Protein AF-A0A525I8G6-F1 (afdb_monomer_lite)

Secondary structure (DSSP, 8-state):
----HHHHHHHHHHHHHHHHHHHHHHHHHHHHHHHHHHHHHHHHTTSTTHHHHHHHHHS--HHHHHHHHHHHHHHHHHHHH-TTHHHHH-HHHHHHHHHHHHHHHHHHHHHHHHHHHHHHHHHHSPPPPPPPPPPHHHHHHHHHTTTSEEEEEEEEEEEEGGGTEEEEEEEEEEEEETTTTEEEEEEEE---------SSSSSPPP--HHHHHHHHHHHHHHHHHHHHHHTT-TT--S--SSGGGTGGGPEEEEEEEEEE-S---HHHHHHHHHHHHHTT-EEEEE-SGGGT-S------

Sequence (300 aa):
MARSFSIKHWPSWLAACALLPSLWSGIKWLLDWAERLDFIASHISGIEGSGAVFGALTNPPPWAIFPTAIIGGALIWYDVKHPNWWRKVGATANKYRVTLIICIAAFCFLAGGVLAVTAYRQYRYPPPPPPPEESALLKRAQSDFRISGGIGQANESIDLQDIGVFPVSVRIWFYSDLISMGRFLVLYVPETMDMQASPEIHGFKPVRSTYETINKMSDRYPDIIKRIDASGSAGLGDLGAENWRYSTQAVFTGAIYVYYEGNLTEAEKVTLRQIYKDKGAMVFLRDRRYMVESTAPNNR

Foldseek 3Di:
DDDDPCVVCVVVVVVVVVCVVVVVVVVVVLVVVLVVLVVVLVVCVPPPQVNLLSCCVSPPDPVLVVVLVVLLVVLVVCCVVCVCVQVVVHPVCNVCVVVVSVVVSVVSSVVSSVVVSVVVCCVVCPPPDDDPPQDPLNVVLCVVQVQFAAKQKDWDWADPVVLPFHTWIKIKIWTAHLVQLEIEIEIEGEDGPQQDDPPDPDPRDRRRPQLVRLLVVLVCVVVVVVVCLVVLSQGPPPPPDPPSVSSNSRDHPLEYEYEYADDDDPVSVVVSQVSSVVVVHGYHYHYPVNVVPDDDPPPD

pLDDT: mean 74.58, std 14.88, range [35.69, 97.81]

Structure (mmCIF, N/CA/C/O backbone):
data_AF-A0A525I8G6-F1
#
_entry.id   AF-A0A525I8G6-F1
#
loop_
_atom_site.group_PDB
_atom_site.id
_atom_site.type_symbol
_atom_site.label_atom_id
_atom_site.label_alt_id
_atom_site.label_comp_id
_atom_site.label_asym_id
_atom_site.label_entity_id
_atom_site.label_seq_id
_atom_site.pdbx_PDB_ins_code
_atom_site.Cartn_x
_atom_site.Cartn_y
_atom_site.Cartn_z
_atom_site.occupancy
_atom_site.B_iso_or_equiv
_atom_site.auth_seq_id
_atom_site.auth_comp_id
_atom_site.auth_asym_id
_atom_site.auth_atom_id
_atom_site.pdbx_PDB_model_num
ATOM 1 N N . MET A 1 1 ? 57.194 12.266 -74.163 1.00 50.28 1 MET A N 1
ATOM 2 C CA . MET A 1 1 ? 55.759 12.632 -74.221 1.00 50.28 1 MET A CA 1
ATOM 3 C C . MET A 1 1 ? 55.009 11.888 -73.127 1.00 50.28 1 MET A C 1
ATOM 5 O O . MET A 1 1 ? 54.864 10.675 -73.224 1.00 50.28 1 MET A O 1
ATOM 9 N N . ALA A 1 2 ? 54.580 12.579 -72.070 1.00 57.81 2 ALA A N 1
ATOM 10 C CA . ALA A 1 2 ? 53.729 11.990 -71.039 1.00 57.81 2 ALA A CA 1
ATOM 11 C C . ALA A 1 2 ? 52.306 11.837 -71.598 1.00 57.81 2 ALA A C 1
ATOM 13 O O . ALA A 1 2 ? 51.661 12.834 -71.918 1.00 57.81 2 ALA A O 1
ATOM 14 N N . ARG A 1 3 ? 51.819 10.600 -71.764 1.00 55.16 3 ARG A N 1
ATOM 15 C CA . ARG A 1 3 ? 50.395 10.367 -72.049 1.00 55.16 3 ARG A CA 1
ATOM 16 C C . ARG A 1 3 ? 49.602 10.855 -70.837 1.00 55.16 3 ARG A C 1
ATOM 18 O O . ARG A 1 3 ? 49.890 10.430 -69.719 1.00 55.16 3 ARG A O 1
ATOM 25 N N . SER A 1 4 ? 48.661 11.772 -71.053 1.00 67.50 4 SER A N 1
ATOM 26 C CA . SER A 1 4 ? 47.876 12.379 -69.980 1.00 67.50 4 SER A CA 1
ATOM 27 C C . SER A 1 4 ? 47.151 11.302 -69.164 1.00 67.50 4 SER A C 1
ATOM 29 O O . SER A 1 4 ? 46.620 10.331 -69.709 1.00 67.50 4 SER A O 1
ATOM 31 N N . PHE A 1 5 ? 47.155 11.470 -67.840 1.00 72.69 5 PHE A N 1
ATOM 32 C CA . PHE A 1 5 ? 46.545 10.563 -66.860 1.00 72.69 5 PHE A CA 1
ATOM 33 C C . PHE A 1 5 ? 45.099 10.178 -67.232 1.00 72.69 5 PHE A C 1
ATOM 35 O O . PHE A 1 5 ? 44.691 9.027 -67.073 1.00 72.69 5 PHE A O 1
ATOM 42 N N . SER A 1 6 ? 44.366 11.111 -67.842 1.00 62.91 6 SER A N 1
ATOM 43 C CA . SER A 1 6 ? 42.988 10.940 -68.307 1.00 62.91 6 SER A CA 1
ATOM 44 C C . SER A 1 6 ? 42.817 9.835 -69.356 1.00 62.91 6 SER A C 1
ATOM 46 O O . SER A 1 6 ? 41.813 9.130 -69.334 1.00 62.91 6 SER A O 1
ATOM 48 N N . ILE A 1 7 ? 43.798 9.616 -70.237 1.00 75.62 7 ILE A N 1
ATOM 49 C CA . ILE A 1 7 ? 43.701 8.590 -71.291 1.00 75.62 7 ILE A CA 1
ATOM 50 C C . ILE A 1 7 ? 43.891 7.187 -70.703 1.00 75.62 7 ILE A C 1
ATOM 52 O O . ILE A 1 7 ? 43.261 6.231 -71.150 1.00 75.62 7 ILE A O 1
ATOM 56 N N . LYS A 1 8 ? 44.728 7.050 -69.668 1.00 79.62 8 LYS A N 1
ATOM 57 C CA . LYS A 1 8 ? 45.042 5.748 -69.059 1.00 79.62 8 LYS A CA 1
ATOM 58 C C . LYS A 1 8 ? 43.847 5.143 -68.316 1.00 79.62 8 LYS A C 1
ATOM 60 O O . LYS A 1 8 ? 43.704 3.926 -68.290 1.00 79.62 8 LYS A O 1
ATOM 65 N N . HIS A 1 9 ? 42.996 5.986 -67.737 1.00 80.12 9 HIS A N 1
ATOM 66 C CA . HIS A 1 9 ? 41.856 5.557 -66.923 1.00 80.12 9 HIS A CA 1
ATOM 67 C C . HIS A 1 9 ? 40.505 5.673 -67.639 1.00 80.12 9 HIS A C 1
ATOM 69 O O . HIS A 1 9 ? 39.479 5.311 -67.066 1.00 80.12 9 HIS A O 1
ATOM 75 N N . TRP A 1 10 ? 40.489 6.127 -68.894 1.00 75.88 10 TRP A N 1
ATOM 76 C CA . TRP A 1 10 ? 39.273 6.277 -69.695 1.00 75.88 10 TRP A CA 1
ATOM 77 C C . TRP A 1 10 ? 38.389 5.012 -69.758 1.00 75.88 10 TRP A C 1
ATOM 79 O O . TRP A 1 10 ? 37.178 5.139 -69.582 1.00 75.88 10 TRP A O 1
ATOM 89 N N . PRO A 1 11 ? 38.933 3.781 -69.888 1.00 85.12 11 PRO A N 1
ATOM 90 C CA . PRO A 1 11 ? 38.105 2.572 -69.864 1.00 85.12 11 PRO A CA 1
ATOM 91 C C . PRO A 1 11 ? 37.380 2.346 -68.528 1.00 85.12 11 PRO A C 1
ATOM 93 O O . PRO A 1 11 ? 36.258 1.851 -68.518 1.00 85.12 11 PRO A O 1
ATOM 96 N N . SER A 1 12 ? 37.985 2.736 -67.400 1.00 71.69 12 SER A N 1
ATOM 97 C CA . SER A 1 12 ? 37.363 2.629 -66.073 1.00 71.69 12 SER A CA 1
ATOM 98 C C . SER A 1 12 ? 36.233 3.642 -65.894 1.00 71.69 12 SER A C 1
ATOM 100 O O . SER A 1 12 ? 35.207 3.308 -65.308 1.00 71.69 12 SER A O 1
ATOM 102 N N . TRP A 1 13 ? 36.387 4.851 -66.445 1.00 70.00 13 TRP A N 1
ATOM 103 C CA . TRP A 1 13 ? 35.316 5.850 -66.482 1.00 70.00 13 TRP A CA 1
ATOM 104 C C . TRP A 1 13 ? 34.146 5.389 -67.348 1.00 70.00 13 TRP A C 1
ATOM 106 O O . TRP A 1 13 ? 33.004 5.464 -66.909 1.00 70.00 13 TRP A O 1
ATOM 116 N N . LEU A 1 14 ? 34.415 4.821 -68.527 1.00 74.38 14 LEU A N 1
ATOM 117 C CA . LEU A 1 14 ? 33.369 4.243 -69.375 1.00 74.38 14 LEU A CA 1
ATOM 118 C C . LEU A 1 14 ? 32.662 3.060 -68.703 1.00 74.38 14 LEU A C 1
ATOM 120 O O . LEU A 1 14 ? 31.441 2.961 -68.787 1.00 74.38 14 LEU A O 1
ATOM 124 N N . ALA A 1 15 ? 33.395 2.201 -67.991 1.00 68.81 15 ALA A N 1
ATOM 125 C CA . ALA A 1 15 ? 32.804 1.110 -67.219 1.00 68.81 15 ALA A CA 1
ATOM 126 C C . ALA A 1 15 ? 31.923 1.627 -66.066 1.00 68.81 15 ALA A C 1
ATOM 128 O O . ALA A 1 15 ? 30.831 1.107 -65.851 1.00 68.81 15 ALA A O 1
ATOM 129 N N . ALA A 1 16 ? 32.347 2.683 -65.364 1.00 67.50 16 ALA A N 1
ATOM 130 C CA . ALA A 1 16 ? 31.531 3.332 -64.338 1.00 67.50 16 ALA A CA 1
ATOM 131 C C . ALA A 1 16 ? 30.268 3.974 -64.939 1.00 67.50 16 ALA A C 1
ATOM 133 O O . ALA A 1 16 ? 29.173 3.814 -64.399 1.00 67.50 16 ALA A O 1
ATOM 134 N N . CYS A 1 17 ? 30.390 4.629 -66.097 1.00 71.56 17 CYS A N 1
ATOM 135 C CA . CYS A 1 17 ? 29.250 5.197 -66.811 1.00 71.56 17 CYS A CA 1
ATOM 136 C C . CYS A 1 17 ? 28.282 4.125 -67.330 1.00 71.56 17 CYS A C 1
ATOM 138 O O . CYS A 1 17 ? 27.075 4.343 -67.311 1.00 71.56 17 CYS A O 1
ATOM 140 N N . ALA A 1 18 ? 28.775 2.952 -67.733 1.00 71.75 18 ALA A N 1
ATOM 141 C CA . ALA A 1 18 ? 27.935 1.832 -68.157 1.00 71.75 18 ALA A CA 1
ATOM 142 C C . ALA A 1 18 ? 27.129 1.213 -66.999 1.00 71.75 18 ALA A C 1
ATOM 144 O O . ALA A 1 18 ? 26.086 0.606 -67.234 1.00 71.75 18 ALA A O 1
ATOM 145 N N . LEU A 1 19 ? 27.579 1.386 -65.752 1.00 67.94 19 LEU A N 1
ATOM 146 C CA . LEU A 1 19 ? 26.869 0.919 -64.558 1.00 67.94 19 LEU A CA 1
ATOM 147 C C . LEU A 1 19 ? 25.815 1.915 -64.055 1.00 67.94 19 LEU A C 1
ATOM 149 O O . LEU A 1 19 ? 24.905 1.500 -63.338 1.00 67.94 19 LEU A O 1
ATOM 153 N N . LEU A 1 20 ? 25.887 3.196 -64.445 1.00 66.25 20 LEU A N 1
ATOM 154 C CA . LEU A 1 20 ? 24.939 4.237 -64.016 1.00 66.25 20 LEU A CA 1
ATOM 155 C C . LEU A 1 20 ? 23.463 3.879 -64.273 1.00 66.25 20 LEU A C 1
ATOM 157 O O . LEU A 1 20 ? 22.667 4.079 -63.358 1.00 66.25 20 LEU A O 1
ATOM 161 N N . PRO A 1 21 ? 23.056 3.321 -65.433 1.00 74.31 21 PRO A N 1
ATOM 162 C CA . PRO A 1 21 ? 21.658 2.954 -65.669 1.00 74.31 21 PRO A CA 1
ATOM 163 C C . PRO A 1 21 ? 21.155 1.860 -64.722 1.00 74.31 21 PRO A C 1
ATOM 165 O O . PRO A 1 21 ? 20.026 1.933 -64.237 1.00 74.31 21 PRO A O 1
ATOM 168 N N . SER A 1 22 ? 21.996 0.870 -64.415 1.00 65.12 22 SER A N 1
ATOM 169 C CA . SER A 1 22 ? 21.667 -0.210 -63.477 1.00 65.12 22 SER A CA 1
ATOM 170 C C . SER A 1 22 ? 21.596 0.305 -62.044 1.00 65.12 22 SER A C 1
ATOM 172 O O . SER A 1 22 ? 20.686 -0.053 -61.302 1.00 65.12 22 SER A O 1
ATOM 174 N N . LEU A 1 23 ? 22.518 1.195 -61.672 1.00 60.53 23 LEU A N 1
ATOM 175 C CA . LEU A 1 23 ? 22.558 1.832 -60.357 1.00 60.53 23 LEU A CA 1
ATOM 176 C C . LEU A 1 23 ? 21.335 2.738 -60.156 1.00 60.53 23 LEU A C 1
ATOM 178 O O . LEU A 1 23 ? 20.683 2.681 -59.119 1.00 60.53 23 LEU A O 1
ATOM 182 N N . TRP A 1 24 ? 20.950 3.487 -61.189 1.00 68.06 24 TRP A N 1
ATOM 183 C CA . TRP A 1 24 ? 19.740 4.305 -61.207 1.00 68.06 24 TRP A CA 1
ATOM 184 C C . TRP A 1 24 ? 18.457 3.472 -61.169 1.00 68.06 24 TRP A C 1
ATOM 186 O O . TRP A 1 24 ? 17.520 3.818 -60.455 1.00 68.06 24 TRP A O 1
ATOM 196 N N . SER A 1 25 ? 18.417 2.350 -61.889 1.00 66.81 25 SER A N 1
ATOM 197 C CA . SER A 1 25 ? 17.289 1.412 -61.841 1.00 66.81 25 SER A CA 1
ATOM 198 C C . SER A 1 25 ? 17.162 0.764 -60.461 1.00 66.81 25 SER A C 1
ATOM 200 O O . SER A 1 25 ? 16.051 0.612 -59.968 1.00 66.81 25 SER A O 1
ATOM 202 N N . GLY A 1 26 ? 18.286 0.460 -59.803 1.00 69.31 26 GLY A N 1
ATOM 203 C CA . GLY A 1 26 ? 18.318 -0.010 -58.418 1.00 69.31 26 GLY A CA 1
ATOM 204 C C . GLY A 1 26 ? 17.828 1.042 -57.420 1.00 69.31 26 GLY A C 1
ATOM 205 O O . GLY A 1 26 ? 17.045 0.714 -56.536 1.00 69.31 26 GLY A O 1
ATOM 206 N N . ILE A 1 27 ? 18.218 2.311 -57.593 1.00 61.72 27 ILE A N 1
ATOM 207 C CA . ILE A 1 27 ? 17.722 3.433 -56.777 1.00 61.72 27 ILE A CA 1
ATOM 208 C C . ILE A 1 27 ? 16.217 3.627 -56.981 1.00 61.72 27 ILE A C 1
ATOM 210 O O . ILE A 1 27 ? 15.482 3.726 -56.005 1.00 61.72 27 ILE A O 1
ATOM 214 N N . LYS A 1 28 ? 15.736 3.636 -58.230 1.00 65.00 28 LYS A N 1
ATOM 215 C CA . LYS A 1 28 ? 14.300 3.714 -58.533 1.00 65.00 28 LYS A CA 1
ATOM 216 C C . LYS A 1 28 ? 13.529 2.548 -57.935 1.00 65.00 28 LYS A C 1
ATOM 218 O O . LYS A 1 28 ? 12.474 2.766 -57.363 1.00 65.00 28 LYS A O 1
ATOM 223 N N . TRP A 1 29 ? 14.063 1.335 -58.041 1.00 78.38 29 TRP A N 1
ATOM 224 C CA . TRP A 1 29 ? 13.463 0.155 -57.431 1.00 78.38 29 TRP A CA 1
ATOM 225 C C . TRP A 1 29 ? 13.402 0.278 -55.906 1.00 78.38 29 TRP A C 1
ATOM 227 O O . TRP A 1 29 ? 12.370 -0.043 -55.338 1.00 78.38 29 TRP A O 1
ATOM 237 N N . LEU A 1 30 ? 14.453 0.796 -55.257 1.00 63.16 30 LEU A N 1
ATOM 238 C CA . LEU A 1 30 ? 14.482 1.075 -53.814 1.00 63.16 30 LEU A CA 1
ATOM 239 C C . LEU A 1 30 ? 13.443 2.124 -53.395 1.00 63.16 30 LEU A C 1
ATOM 241 O O . LEU A 1 30 ? 12.788 1.947 -52.372 1.00 63.16 30 LEU A O 1
ATOM 245 N N . LEU A 1 31 ? 13.282 3.192 -54.181 1.00 62.41 31 LEU A N 1
ATOM 246 C CA . LEU A 1 31 ? 12.280 4.234 -53.937 1.00 62.41 31 LEU A CA 1
ATOM 247 C C . LEU A 1 31 ? 10.848 3.711 -54.154 1.00 62.41 31 LEU A C 1
ATOM 249 O O . LEU A 1 31 ? 9.995 3.933 -53.303 1.00 62.41 31 LEU A O 1
ATOM 253 N N . ASP A 1 32 ? 10.601 2.938 -55.218 1.00 72.06 32 ASP A N 1
ATOM 254 C CA . ASP A 1 32 ? 9.306 2.278 -55.474 1.00 72.06 32 ASP A CA 1
ATOM 255 C C . ASP A 1 32 ? 8.985 1.240 -54.381 1.00 72.06 32 ASP A C 1
ATOM 257 O O . ASP A 1 32 ? 7.835 1.053 -53.984 1.00 72.06 32 ASP A O 1
ATOM 261 N N . TRP A 1 33 ? 10.014 0.580 -53.837 1.00 71.56 33 TRP A N 1
ATOM 262 C CA . TRP A 1 33 ? 9.878 -0.287 -52.669 1.00 71.56 33 TRP A CA 1
ATOM 263 C C . TRP A 1 33 ? 9.513 0.496 -51.408 1.00 71.56 33 TRP A C 1
ATOM 265 O O . TRP A 1 33 ? 8.669 0.030 -50.649 1.00 71.56 33 TRP A O 1
ATOM 275 N N . ALA A 1 34 ? 10.101 1.674 -51.186 1.00 65.56 34 ALA A N 1
ATOM 276 C CA . ALA A 1 34 ? 9.770 2.528 -50.047 1.00 65.56 34 ALA A CA 1
ATOM 277 C C . ALA A 1 34 ? 8.297 2.979 -50.080 1.00 65.56 34 ALA A C 1
ATOM 279 O O . ALA A 1 34 ? 7.611 2.875 -49.067 1.00 65.56 34 ALA A O 1
ATOM 280 N N . GLU A 1 35 ? 7.769 3.356 -51.248 1.00 65.00 35 GLU A N 1
ATOM 281 C CA . GLU A 1 35 ? 6.348 3.712 -51.411 1.00 65.00 35 GLU A CA 1
ATOM 282 C C . GLU A 1 35 ? 5.410 2.519 -51.146 1.00 65.00 35 GLU A C 1
ATOM 284 O O . GLU A 1 35 ? 4.379 2.649 -50.479 1.00 65.00 35 GLU A O 1
ATOM 289 N N . ARG A 1 36 ? 5.781 1.315 -51.603 1.00 68.88 36 ARG A N 1
ATOM 290 C CA . ARG A 1 36 ? 5.029 0.079 -51.312 1.00 68.88 36 ARG A CA 1
ATOM 291 C C . ARG A 1 36 ? 5.083 -0.297 -49.833 1.00 68.88 36 ARG A C 1
ATOM 293 O O . ARG A 1 36 ? 4.117 -0.842 -49.301 1.00 68.88 36 ARG A O 1
ATOM 300 N N . LEU A 1 37 ? 6.199 -0.020 -49.170 1.00 59.44 37 LEU A N 1
ATOM 301 C CA . LEU A 1 37 ? 6.377 -0.252 -47.744 1.00 59.44 37 LEU A CA 1
ATOM 302 C C . LEU A 1 37 ? 5.549 0.715 -46.896 1.00 59.44 37 LEU A C 1
ATOM 304 O O . LEU A 1 37 ? 4.953 0.266 -45.920 1.00 59.44 37 LEU A O 1
ATOM 308 N N . ASP A 1 38 ? 5.438 1.983 -47.291 1.00 61.09 38 ASP A N 1
ATOM 309 C CA . ASP A 1 38 ? 4.533 2.947 -46.653 1.00 61.09 38 ASP A CA 1
ATOM 310 C C . ASP A 1 38 ? 3.065 2.525 -46.809 1.00 61.09 38 ASP A C 1
ATOM 312 O O . ASP A 1 38 ? 2.287 2.566 -45.849 1.00 61.09 38 ASP A O 1
ATOM 316 N N . PHE A 1 39 ? 2.691 2.004 -47.981 1.00 62.41 39 PHE A N 1
ATOM 317 C CA . PHE A 1 39 ? 1.363 1.433 -48.204 1.00 62.41 39 PHE A CA 1
ATOM 318 C C . PHE A 1 39 ? 1.086 0.229 -47.282 1.00 62.41 39 PHE A C 1
ATOM 320 O O . PHE A 1 39 ? 0.038 0.171 -46.635 1.00 62.41 39 PHE A O 1
ATOM 327 N N . ILE A 1 40 ? 2.039 -0.698 -47.141 1.00 57.78 40 ILE A N 1
ATOM 328 C CA . ILE A 1 40 ? 1.925 -1.863 -46.247 1.00 57.78 40 ILE A CA 1
ATOM 329 C C . ILE A 1 40 ? 1.898 -1.439 -44.769 1.00 57.78 40 ILE A C 1
ATOM 331 O O . ILE A 1 40 ? 1.087 -1.953 -43.997 1.00 57.78 40 ILE A O 1
ATOM 335 N N . ALA A 1 41 ? 2.728 -0.476 -44.366 1.00 53.00 41 ALA A N 1
ATOM 336 C CA . ALA A 1 41 ? 2.761 0.053 -43.005 1.00 53.00 41 ALA A CA 1
ATOM 337 C C . ALA A 1 41 ? 1.427 0.712 -42.615 1.00 53.00 41 ALA A C 1
ATOM 339 O O . ALA A 1 41 ? 0.955 0.517 -41.493 1.00 53.00 41 ALA A O 1
ATOM 340 N N . SER A 1 42 ? 0.775 1.410 -43.554 1.00 62.22 42 SER A N 1
ATOM 341 C CA . SER A 1 42 ? -0.552 1.999 -43.333 1.00 62.22 42 SER A CA 1
ATOM 342 C C . SER A 1 42 ? -1.645 0.941 -43.101 1.00 62.22 42 SER A C 1
ATOM 344 O O . SER A 1 42 ? -2.509 1.134 -42.246 1.00 62.22 42 SER A O 1
ATOM 346 N N . HIS A 1 43 ? -1.561 -0.216 -43.774 1.00 58.53 43 HIS A N 1
ATOM 347 C CA . HIS A 1 43 ? -2.535 -1.313 -43.667 1.00 58.53 43 HIS A CA 1
ATOM 348 C C . HIS A 1 43 ? -2.289 -2.273 -42.488 1.00 58.53 43 HIS A C 1
ATOM 350 O O . HIS A 1 43 ? -3.221 -2.925 -42.025 1.00 58.53 43 HIS A O 1
ATOM 356 N N . ILE A 1 44 ? -1.055 -2.375 -41.980 1.00 52.94 44 ILE A N 1
ATOM 357 C CA . ILE A 1 44 ? -0.680 -3.307 -40.895 1.00 52.94 44 ILE A CA 1
ATOM 358 C C . ILE A 1 44 ? -0.828 -2.686 -39.491 1.00 52.94 44 ILE A C 1
ATOM 360 O O . ILE A 1 44 ? -0.749 -3.392 -38.485 1.00 52.94 44 ILE A O 1
ATOM 364 N N . SER A 1 45 ? -1.135 -1.389 -39.397 1.00 49.03 45 SER A N 1
ATOM 365 C CA . SER A 1 45 ? -1.325 -0.656 -38.133 1.00 49.03 45 SER A CA 1
ATOM 366 C C . SER A 1 45 ? -2.412 -1.222 -37.193 1.00 49.03 45 SER A C 1
ATOM 368 O O . SER A 1 45 ? -2.433 -0.861 -36.019 1.00 49.03 45 SER A O 1
ATOM 370 N N . GLY A 1 46 ? -3.259 -2.150 -37.659 1.00 50.38 46 GLY A N 1
ATOM 371 C CA . GLY A 1 46 ? -4.254 -2.865 -36.846 1.00 50.38 46 GLY A CA 1
ATOM 372 C C . GLY A 1 46 ? -3.756 -4.115 -36.100 1.00 50.38 46 GLY A C 1
ATOM 373 O O . GLY A 1 46 ? -4.507 -4.671 -35.304 1.00 50.38 46 GLY A O 1
ATOM 374 N N . ILE A 1 47 ? -2.523 -4.585 -36.330 1.00 56.81 47 ILE A N 1
ATOM 375 C CA . ILE A 1 47 ? -1.960 -5.759 -35.640 1.00 56.81 47 ILE A CA 1
ATOM 376 C C . ILE A 1 47 ? -0.890 -5.275 -34.655 1.00 56.81 47 ILE A C 1
ATOM 378 O O . ILE A 1 47 ? 0.248 -4.982 -35.034 1.00 56.81 47 ILE A O 1
ATOM 382 N N . GLU A 1 48 ? -1.264 -5.175 -33.376 1.00 48.62 48 GLU A N 1
ATOM 383 C CA . GLU A 1 48 ? -0.401 -4.735 -32.273 1.00 48.62 48 GLU A CA 1
ATOM 384 C C . GLU A 1 48 ? 0.824 -5.657 -32.116 1.00 48.62 48 GLU A C 1
ATOM 386 O O . GLU A 1 48 ? 0.815 -6.659 -31.407 1.00 48.62 48 GLU A O 1
ATOM 391 N N . GLY A 1 49 ? 1.909 -5.339 -32.822 1.00 52.75 49 GLY A N 1
ATOM 392 C CA . GLY A 1 49 ? 3.201 -6.013 -32.683 1.00 52.75 49 GLY A CA 1
ATOM 393 C C . GLY A 1 49 ? 3.989 -6.164 -33.980 1.00 52.75 49 GLY A C 1
ATOM 394 O O . GLY A 1 49 ? 5.217 -6.089 -33.940 1.00 52.75 49 GLY A O 1
ATOM 395 N N . SER A 1 50 ? 3.324 -6.313 -35.128 1.00 50.91 50 SER A N 1
ATOM 396 C CA . SER A 1 50 ? 3.995 -6.452 -36.432 1.00 50.91 50 SER A CA 1
ATOM 397 C C . SER A 1 50 ? 4.439 -5.102 -37.001 1.00 50.91 50 SER A C 1
ATOM 399 O O . SER A 1 50 ? 5.509 -5.023 -37.605 1.00 50.91 50 SER A O 1
ATOM 401 N N . GLY A 1 51 ? 3.700 -4.021 -36.724 1.00 55.28 51 GLY A N 1
ATOM 402 C CA . GLY A 1 51 ? 4.049 -2.665 -37.168 1.00 55.28 51 GLY A CA 1
ATOM 403 C C . GLY A 1 51 ? 5.427 -2.181 -36.695 1.00 55.28 51 GLY A C 1
ATOM 404 O O . GLY A 1 51 ? 6.105 -1.464 -37.422 1.00 55.28 51 GLY A O 1
ATOM 405 N N . ALA A 1 52 ? 5.897 -2.630 -35.525 1.00 55.97 52 ALA A N 1
ATOM 406 C CA . ALA A 1 52 ? 7.228 -2.281 -35.018 1.00 55.97 52 ALA A CA 1
ATOM 407 C C . ALA A 1 52 ? 8.362 -3.006 -35.765 1.00 55.97 52 ALA A C 1
ATOM 409 O O . ALA A 1 52 ? 9.419 -2.425 -35.997 1.00 55.97 52 ALA A O 1
ATOM 410 N N . VAL A 1 53 ? 8.143 -4.264 -36.163 1.00 54.66 53 VAL A N 1
ATOM 411 C CA . VAL A 1 53 ? 9.128 -5.052 -36.924 1.00 54.66 53 VAL A CA 1
ATOM 412 C C . VAL A 1 53 ? 9.223 -4.531 -38.354 1.00 54.66 53 VAL A C 1
ATOM 414 O O . VAL A 1 53 ? 10.324 -4.323 -38.858 1.00 54.66 53 VAL A O 1
ATOM 417 N N . PHE A 1 54 ? 8.077 -4.258 -38.986 1.00 57.06 54 PHE A N 1
ATOM 418 C CA . PHE A 1 54 ? 8.052 -3.646 -40.310 1.00 57.06 54 PHE A CA 1
ATOM 419 C C . PHE A 1 54 ? 8.631 -2.231 -40.269 1.00 57.06 54 PHE A C 1
ATOM 421 O O . PHE A 1 54 ? 9.543 -1.966 -41.034 1.00 57.06 54 PHE A O 1
ATOM 428 N N . GLY A 1 55 ? 8.249 -1.377 -39.315 1.00 58.41 55 GLY A N 1
ATOM 429 C CA . GLY A 1 55 ? 8.834 -0.037 -39.174 1.00 58.41 55 GLY A CA 1
ATOM 430 C C . GLY A 1 55 ? 10.360 -0.041 -39.006 1.00 58.41 55 GLY A C 1
ATOM 431 O O . GLY A 1 55 ? 11.042 0.796 -39.588 1.00 58.41 55 GLY A O 1
ATOM 432 N N . ALA A 1 56 ? 10.917 -1.016 -38.279 1.00 57.19 56 ALA A N 1
ATOM 433 C CA . ALA A 1 56 ? 12.367 -1.172 -38.145 1.00 57.19 56 ALA A CA 1
ATOM 434 C C . ALA A 1 56 ? 13.055 -1.689 -39.425 1.00 57.19 56 ALA A C 1
ATOM 436 O O . ALA A 1 56 ? 14.222 -1.382 -39.653 1.00 57.19 56 ALA A O 1
ATOM 437 N N . LEU A 1 57 ? 12.360 -2.473 -40.257 1.00 54.19 57 LEU A N 1
ATOM 438 C CA . LEU A 1 57 ? 12.873 -2.960 -41.544 1.00 54.19 57 LEU A CA 1
ATOM 439 C C . LEU A 1 57 ? 12.771 -1.902 -42.651 1.00 54.19 57 LEU A C 1
ATOM 441 O O . LEU A 1 57 ? 13.645 -1.843 -43.512 1.00 54.19 57 LEU A O 1
ATOM 445 N N . THR A 1 58 ? 11.715 -1.086 -42.638 1.00 60.88 58 THR A N 1
ATOM 446 C CA . THR A 1 58 ? 11.437 -0.069 -43.661 1.00 60.88 58 THR A CA 1
ATOM 447 C C . THR A 1 58 ? 12.129 1.260 -43.372 1.00 60.88 58 THR A C 1
ATOM 449 O O . THR A 1 58 ? 12.504 1.968 -44.301 1.00 60.88 58 THR A O 1
ATOM 452 N N . ASN A 1 59 ? 12.358 1.576 -42.096 1.00 58.25 59 ASN A N 1
ATOM 453 C CA . ASN A 1 59 ? 13.087 2.755 -41.648 1.00 58.25 59 ASN A CA 1
ATOM 454 C C . ASN A 1 59 ? 14.078 2.358 -40.539 1.00 58.25 59 ASN A C 1
ATOM 456 O O . ASN A 1 59 ? 13.836 2.627 -39.355 1.00 58.25 59 ASN A O 1
ATOM 460 N N . PRO A 1 60 ? 15.172 1.650 -40.887 1.00 61.16 60 PRO A N 1
ATOM 461 C CA . PRO A 1 60 ? 16.137 1.225 -39.891 1.00 61.16 60 PRO A CA 1
ATOM 462 C C . PRO A 1 60 ? 16.732 2.449 -39.185 1.00 61.16 60 PRO A C 1
ATOM 464 O O . PRO A 1 60 ? 16.991 3.470 -39.829 1.00 61.16 60 PRO A O 1
ATOM 467 N N . PRO A 1 61 ? 17.003 2.360 -37.870 1.00 61.84 61 PRO A N 1
ATOM 468 C CA . PRO A 1 61 ? 17.656 3.441 -37.154 1.00 61.84 61 PRO A CA 1
ATOM 469 C C . PRO A 1 61 ? 18.958 3.842 -37.868 1.00 61.84 61 PRO A C 1
ATOM 471 O O . PRO A 1 61 ? 19.708 2.951 -38.277 1.00 61.84 61 PRO A O 1
ATOM 474 N N . PRO A 1 62 ? 19.297 5.141 -37.974 1.00 63.56 62 PRO A N 1
ATOM 475 C CA . PRO A 1 62 ? 20.498 5.586 -38.688 1.00 63.56 62 PRO A CA 1
ATOM 476 C C . PRO A 1 62 ? 21.786 4.906 -38.204 1.00 63.56 62 PRO A C 1
ATOM 478 O O . PRO A 1 62 ? 22.707 4.676 -38.983 1.00 63.56 62 PRO A O 1
ATOM 481 N N . TRP A 1 63 ? 21.837 4.525 -36.922 1.00 65.25 63 TRP A N 1
ATOM 482 C CA . TRP A 1 63 ? 22.961 3.811 -36.320 1.00 65.25 63 TRP A CA 1
ATOM 483 C C . TRP A 1 63 ? 23.056 2.337 -36.734 1.00 65.25 63 TRP A C 1
ATOM 485 O O . TRP A 1 63 ? 24.148 1.785 -36.679 1.00 65.25 63 TRP A O 1
ATOM 495 N N . ALA A 1 64 ? 21.966 1.694 -37.166 1.00 63.81 64 ALA A N 1
ATOM 496 C CA . ALA A 1 64 ? 21.959 0.287 -37.572 1.00 63.81 64 ALA A CA 1
ATOM 497 C C . ALA A 1 64 ? 22.658 0.070 -38.922 1.00 63.81 64 ALA A C 1
ATOM 499 O O . ALA A 1 64 ? 23.251 -0.981 -39.144 1.00 63.81 64 ALA A O 1
ATOM 500 N N . ILE A 1 65 ? 22.658 1.085 -39.794 1.00 65.94 65 ILE A N 1
ATOM 501 C CA . ILE A 1 65 ? 23.308 1.039 -41.111 1.00 65.94 65 ILE A CA 1
ATOM 502 C C . ILE A 1 65 ? 24.833 0.921 -40.962 1.00 65.94 65 ILE A C 1
ATOM 504 O O . ILE A 1 65 ? 25.467 0.166 -41.704 1.00 65.94 65 ILE A O 1
ATOM 508 N N . PHE A 1 66 ? 25.420 1.610 -39.977 1.00 67.31 66 PHE A N 1
ATOM 509 C CA . PHE A 1 66 ? 26.873 1.697 -39.799 1.00 67.31 66 PHE A CA 1
ATOM 510 C C . PHE A 1 66 ? 27.549 0.339 -39.519 1.00 67.31 66 PHE A C 1
ATOM 512 O O . PHE A 1 66 ? 28.469 -0.006 -40.263 1.00 67.31 66 PHE A O 1
ATOM 519 N N . PRO A 1 67 ? 27.118 -0.481 -38.537 1.00 68.50 67 PRO A N 1
ATOM 520 C CA . PRO A 1 67 ? 27.708 -1.797 -38.296 1.00 68.50 67 PRO A CA 1
ATOM 521 C C . PRO A 1 67 ? 27.609 -2.725 -39.506 1.00 68.50 67 PRO A C 1
ATOM 523 O O . PRO A 1 67 ? 28.593 -3.369 -39.864 1.00 68.50 67 PRO A O 1
ATOM 526 N N . THR A 1 68 ? 26.459 -2.765 -40.186 1.00 68.81 68 THR A N 1
ATOM 527 C CA . THR A 1 68 ? 26.287 -3.593 -41.391 1.00 68.81 68 THR A CA 1
ATOM 528 C C . THR A 1 68 ? 27.167 -3.136 -42.546 1.00 68.81 68 THR A C 1
ATOM 530 O O . THR A 1 68 ? 27.747 -3.981 -43.224 1.00 68.81 68 THR A O 1
ATOM 533 N N . ALA A 1 69 ? 27.324 -1.826 -42.753 1.00 70.38 69 ALA A N 1
ATOM 534 C CA . ALA A 1 69 ? 28.214 -1.294 -43.781 1.00 70.38 69 ALA A CA 1
ATOM 535 C C . ALA A 1 69 ? 29.687 -1.617 -43.478 1.00 70.38 69 ALA A C 1
ATOM 537 O O . ALA A 1 69 ? 30.427 -1.998 -44.385 1.00 70.38 69 ALA A O 1
ATOM 538 N N . ILE A 1 70 ? 30.101 -1.540 -42.208 1.00 75.38 70 ILE A N 1
ATOM 539 C CA . ILE A 1 70 ? 31.459 -1.894 -41.771 1.00 75.38 70 ILE A CA 1
ATOM 540 C C . ILE A 1 70 ? 31.711 -3.395 -41.950 1.00 75.38 70 ILE A C 1
ATOM 542 O O . ILE A 1 70 ? 32.728 -3.772 -42.528 1.00 75.38 70 ILE A O 1
ATOM 546 N N . ILE A 1 71 ? 30.789 -4.257 -41.510 1.00 75.69 71 ILE A N 1
ATOM 547 C CA . ILE A 1 71 ? 30.921 -5.718 -41.630 1.00 75.69 71 ILE A CA 1
ATOM 548 C C . ILE A 1 71 ? 30.905 -6.140 -43.103 1.00 75.69 71 ILE A C 1
ATOM 550 O O . ILE A 1 71 ? 31.770 -6.901 -43.534 1.00 75.69 71 ILE A O 1
ATOM 554 N N . GLY A 1 72 ? 29.971 -5.615 -43.899 1.00 73.25 72 GLY A N 1
ATOM 555 C CA . GLY A 1 72 ? 29.893 -5.885 -45.334 1.00 73.25 72 GLY A CA 1
ATOM 556 C C . GLY A 1 72 ? 31.145 -5.413 -46.075 1.00 73.25 72 GLY A C 1
ATOM 557 O O . GLY A 1 72 ? 31.726 -6.169 -46.852 1.00 73.25 72 GLY A O 1
ATOM 558 N N . GLY A 1 73 ? 31.619 -4.202 -45.775 1.00 78.06 73 GLY A N 1
ATOM 559 C CA . GLY A 1 73 ? 32.862 -3.662 -46.322 1.00 78.06 73 GLY A CA 1
ATOM 560 C C . GLY A 1 73 ? 34.086 -4.493 -45.934 1.00 78.06 73 GLY A C 1
ATOM 561 O O . GLY A 1 73 ? 34.919 -4.781 -46.790 1.00 78.06 73 GLY A O 1
ATOM 562 N N . ALA A 1 74 ? 34.171 -4.943 -44.680 1.00 78.69 74 ALA A N 1
ATOM 563 C CA . ALA A 1 74 ? 35.249 -5.805 -44.202 1.00 78.69 74 ALA A CA 1
ATOM 564 C C . ALA A 1 74 ? 35.241 -7.178 -44.892 1.00 78.69 74 ALA A C 1
ATOM 566 O O . ALA A 1 74 ? 36.303 -7.665 -45.274 1.00 78.69 74 ALA A O 1
ATOM 567 N N . LEU A 1 75 ? 34.065 -7.777 -45.109 1.00 76.69 75 LEU A N 1
ATOM 568 C CA . LEU A 1 75 ? 33.922 -9.050 -45.825 1.00 76.69 75 LEU A CA 1
ATOM 569 C C . LEU A 1 75 ? 34.325 -8.925 -47.299 1.00 76.69 75 LEU A C 1
ATOM 571 O O . LEU A 1 75 ? 35.068 -9.768 -47.800 1.00 76.69 75 LEU A O 1
ATOM 575 N N . ILE A 1 76 ? 33.896 -7.856 -47.977 1.00 78.62 76 ILE A N 1
ATOM 576 C CA . ILE A 1 76 ? 34.288 -7.577 -49.368 1.00 78.62 76 ILE A CA 1
ATOM 577 C C . ILE A 1 76 ? 35.795 -7.321 -49.453 1.00 78.62 76 ILE A C 1
ATOM 579 O O . ILE A 1 76 ? 36.479 -7.889 -50.301 1.00 78.62 76 ILE A O 1
ATOM 583 N N . TRP A 1 77 ? 36.338 -6.498 -48.556 1.00 87.06 77 TRP A N 1
ATOM 584 C CA . TRP A 1 77 ? 37.770 -6.214 -48.502 1.00 87.06 77 TRP A CA 1
ATOM 585 C C . TRP A 1 77 ? 38.596 -7.482 -48.257 1.00 87.06 77 TRP A C 1
ATOM 587 O O . TRP A 1 77 ? 39.618 -7.692 -48.914 1.00 87.06 77 TRP A O 1
ATOM 597 N N . TYR A 1 78 ? 38.139 -8.349 -47.352 1.00 82.56 78 TYR A N 1
ATOM 598 C CA . TYR A 1 78 ? 38.785 -9.623 -47.059 1.00 82.56 78 TYR A CA 1
ATOM 599 C C . TYR A 1 78 ? 38.774 -10.562 -48.274 1.00 82.56 78 TYR A C 1
ATOM 601 O O . TYR A 1 78 ? 39.812 -11.143 -48.597 1.00 82.56 78 TYR A O 1
ATOM 609 N N . ASP A 1 79 ? 37.649 -10.652 -48.992 1.00 79.62 79 ASP A N 1
ATOM 610 C CA . ASP A 1 79 ? 37.532 -11.442 -50.226 1.00 79.62 79 ASP A CA 1
ATOM 611 C C . ASP A 1 79 ? 38.498 -10.947 -51.316 1.00 79.62 79 ASP A C 1
ATOM 613 O O . ASP A 1 79 ? 39.219 -11.741 -51.927 1.00 79.62 79 ASP A O 1
ATOM 617 N N . VAL A 1 80 ? 38.588 -9.625 -51.502 1.00 83.62 80 VAL A N 1
ATOM 618 C CA . VAL A 1 80 ? 39.498 -9.001 -52.477 1.00 83.62 80 VAL A CA 1
ATOM 619 C C . VAL A 1 80 ? 40.967 -9.233 -52.111 1.00 83.62 80 VAL A C 1
ATOM 621 O O . VAL A 1 80 ? 41.786 -9.497 -52.992 1.00 83.62 80 VAL A O 1
ATOM 624 N N . LYS A 1 81 ? 41.324 -9.150 -50.824 1.00 88.75 81 LYS A N 1
ATOM 625 C CA . LYS A 1 81 ? 42.715 -9.279 -50.360 1.00 88.75 81 LYS A CA 1
ATOM 626 C C . LYS A 1 81 ? 43.204 -10.728 -50.320 1.00 88.75 81 LYS A C 1
ATOM 628 O O . LYS A 1 81 ? 44.398 -10.976 -50.499 1.00 88.75 81 LYS A O 1
ATOM 633 N N . HIS A 1 82 ? 42.308 -11.689 -50.106 1.00 85.06 82 HIS A N 1
ATOM 634 C CA . HIS A 1 82 ? 42.654 -13.101 -49.940 1.00 85.06 82 HIS A CA 1
ATOM 635 C C . HIS A 1 82 ? 41.907 -14.028 -50.919 1.00 85.06 82 HIS A C 1
ATOM 637 O O . HIS A 1 82 ? 41.302 -15.014 -50.493 1.00 85.06 82 HIS A O 1
ATOM 643 N N . PRO A 1 83 ? 42.030 -13.833 -52.248 1.00 79.50 83 PRO A N 1
ATOM 644 C CA . PRO A 1 83 ? 41.279 -14.614 -53.240 1.00 79.50 83 PRO A CA 1
ATOM 645 C C . PRO A 1 83 ? 41.617 -16.116 -53.216 1.00 79.50 83 PRO A C 1
ATOM 647 O O . PRO A 1 83 ? 40.821 -16.959 -53.628 1.00 79.50 83 PRO A O 1
ATOM 650 N N . ASN A 1 84 ? 42.802 -16.472 -52.711 1.00 84.25 84 ASN A N 1
ATOM 651 C CA . ASN A 1 84 ? 43.264 -17.856 -52.607 1.00 84.25 84 ASN A CA 1
ATOM 652 C C . ASN A 1 84 ? 42.763 -18.573 -51.344 1.00 84.25 84 ASN A C 1
ATOM 654 O O . ASN A 1 84 ? 42.897 -19.792 -51.258 1.00 84.25 84 ASN A O 1
ATOM 658 N N . TRP A 1 85 ? 42.201 -17.853 -50.367 1.00 81.38 85 TRP A N 1
ATOM 659 C CA . TRP A 1 85 ? 41.693 -18.452 -49.131 1.00 81.38 85 TRP A CA 1
ATOM 660 C C . TRP A 1 85 ? 40.528 -19.408 -49.419 1.00 81.38 85 TRP A C 1
ATOM 662 O O . TRP A 1 85 ? 40.563 -20.559 -48.992 1.00 81.38 85 TRP A O 1
ATOM 672 N N . TRP A 1 86 ? 39.590 -19.012 -50.284 1.00 74.81 86 TRP A N 1
ATOM 673 C CA . TRP A 1 86 ? 38.467 -19.859 -50.709 1.00 74.81 86 TRP A CA 1
ATOM 674 C C . TRP A 1 86 ? 38.885 -21.132 -51.443 1.00 74.81 86 TRP A C 1
ATOM 676 O O . TRP A 1 86 ? 38.202 -22.150 -51.353 1.00 74.81 86 TRP A O 1
ATOM 686 N N . ARG A 1 87 ? 40.035 -21.115 -52.130 1.00 76.81 87 ARG A N 1
ATOM 687 C CA . ARG A 1 87 ? 40.583 -22.324 -52.764 1.00 76.81 87 ARG A CA 1
ATOM 688 C C . ARG A 1 87 ? 41.031 -23.356 -51.730 1.00 76.81 87 ARG A C 1
ATOM 690 O O . ARG A 1 87 ? 40.957 -24.544 -52.018 1.00 76.81 87 ARG A O 1
ATOM 697 N N . LYS A 1 88 ? 41.454 -22.918 -50.537 1.00 80.88 88 LYS A N 1
ATOM 698 C CA . LYS A 1 88 ? 41.841 -23.806 -49.428 1.00 80.88 88 LYS A CA 1
ATOM 699 C C . LYS A 1 88 ? 40.634 -24.404 -48.701 1.00 80.88 88 LYS A C 1
ATOM 701 O O . LYS A 1 88 ? 40.735 -25.515 -48.203 1.00 80.88 88 LYS A O 1
ATOM 706 N N . VAL A 1 89 ? 39.504 -23.691 -48.663 1.00 76.12 89 VAL A N 1
ATOM 707 C CA . VAL A 1 89 ? 38.258 -24.141 -48.004 1.00 76.12 89 VAL A CA 1
ATOM 708 C C . VAL A 1 89 ? 37.516 -25.202 -48.839 1.00 76.12 89 VAL A C 1
ATOM 710 O O . VAL A 1 89 ? 36.739 -25.984 -48.302 1.00 76.12 89 VAL A O 1
ATOM 713 N N . GLY A 1 90 ? 37.791 -25.276 -50.146 1.00 78.00 90 GLY A N 1
ATOM 714 C CA . GLY A 1 90 ? 37.301 -26.321 -51.047 1.00 78.00 90 GLY A CA 1
ATOM 715 C C . GLY A 1 90 ? 36.646 -25.757 -52.309 1.00 78.00 90 GLY A C 1
ATOM 716 O O . GLY A 1 90 ? 36.084 -24.660 -52.309 1.00 78.00 90 GLY A O 1
ATOM 717 N N . ALA A 1 91 ? 36.693 -26.518 -53.407 1.00 73.19 91 ALA A N 1
ATOM 718 C CA . ALA A 1 91 ? 36.168 -26.093 -54.712 1.00 73.19 91 ALA A CA 1
ATOM 719 C C . ALA A 1 91 ? 34.677 -25.702 -54.659 1.00 73.19 91 ALA A C 1
ATOM 721 O O . ALA A 1 91 ? 34.249 -24.755 -55.322 1.00 73.19 91 ALA A O 1
ATOM 722 N N . THR A 1 92 ? 33.905 -26.385 -53.813 1.00 71.19 92 THR A N 1
ATOM 723 C CA . THR A 1 92 ? 32.481 -26.125 -53.586 1.00 71.19 92 THR A CA 1
ATOM 724 C C . THR A 1 92 ? 32.246 -24.770 -52.912 1.00 71.19 92 THR A C 1
ATOM 726 O O . THR A 1 92 ? 31.367 -24.026 -53.334 1.00 71.19 92 THR A O 1
ATOM 729 N N . ALA A 1 93 ? 33.068 -24.395 -51.925 1.00 69.25 93 ALA A N 1
ATOM 730 C CA . ALA A 1 93 ? 32.947 -23.115 -51.223 1.00 69.25 93 ALA A CA 1
ATOM 731 C C . ALA A 1 93 ? 33.266 -21.925 -52.141 1.00 69.25 93 ALA A C 1
ATOM 733 O O . ALA A 1 93 ? 32.584 -20.906 -52.103 1.00 69.25 93 ALA A O 1
ATOM 734 N N . ASN A 1 94 ? 34.241 -22.078 -53.042 1.00 72.31 94 ASN A N 1
ATOM 735 C CA . ASN A 1 94 ? 34.578 -21.041 -54.016 1.00 72.31 94 ASN A CA 1
ATOM 736 C C . ASN A 1 94 ? 33.427 -20.763 -55.006 1.00 72.31 94 ASN A C 1
ATOM 738 O O . ASN A 1 94 ? 33.219 -19.617 -55.402 1.00 72.31 94 ASN A O 1
ATOM 742 N N . LYS A 1 95 ? 32.643 -21.791 -55.367 1.00 79.25 95 LYS A N 1
ATOM 743 C CA . LYS A 1 95 ? 31.458 -21.642 -56.230 1.00 79.25 95 LYS A CA 1
ATOM 744 C C . LYS A 1 95 ? 30.344 -20.832 -55.553 1.00 79.25 95 LYS A C 1
ATOM 746 O O . LYS A 1 95 ? 29.654 -20.080 -56.232 1.00 79.25 95 LYS A O 1
ATOM 751 N N . TYR A 1 96 ? 30.206 -20.949 -54.231 1.00 80.56 96 TYR A N 1
ATOM 752 C CA . TYR A 1 96 ? 29.137 -20.309 -53.453 1.00 80.56 96 TYR A CA 1
ATOM 753 C C . TYR A 1 96 ? 29.600 -19.125 -52.594 1.00 80.56 96 TYR A C 1
ATOM 755 O O . TYR A 1 96 ? 28.825 -18.634 -51.780 1.00 80.56 96 TYR A O 1
ATOM 763 N N . ARG A 1 97 ? 30.832 -18.626 -52.767 1.00 76.12 97 ARG A N 1
ATOM 764 C CA . ARG A 1 97 ? 31.402 -17.557 -51.923 1.00 76.12 97 ARG A CA 1
ATOM 765 C C . ARG A 1 97 ? 30.521 -16.306 -51.842 1.00 76.12 97 ARG A C 1
ATOM 767 O O . ARG A 1 97 ? 30.300 -15.780 -50.758 1.00 76.12 97 ARG A O 1
ATOM 774 N N . VAL A 1 98 ? 29.947 -15.881 -52.971 1.00 75.75 98 VAL A N 1
ATOM 775 C CA . VAL A 1 98 ? 29.056 -14.711 -53.033 1.00 75.75 98 VAL A CA 1
ATOM 776 C C . VAL A 1 98 ? 27.752 -14.998 -52.292 1.00 75.75 98 VAL A C 1
ATOM 778 O O . VAL A 1 98 ? 27.314 -14.188 -51.483 1.00 75.75 98 VAL A O 1
ATOM 781 N N . THR A 1 99 ? 27.169 -16.180 -52.505 1.00 77.88 99 THR A N 1
ATOM 782 C CA . THR A 1 99 ? 25.961 -16.625 -51.802 1.00 77.88 99 THR A CA 1
ATOM 783 C C . THR A 1 99 ? 26.186 -16.672 -50.293 1.00 77.88 99 THR A C 1
ATOM 785 O O . THR A 1 99 ? 25.349 -16.194 -49.541 1.00 77.88 99 THR A O 1
ATOM 788 N N . LEU A 1 100 ? 27.338 -17.172 -49.843 1.00 77.12 100 LEU A N 1
ATOM 789 C CA . LEU A 1 100 ? 27.670 -17.282 -48.426 1.00 77.12 100 LEU A CA 1
ATOM 790 C C . LEU A 1 100 ? 27.863 -15.905 -47.772 1.00 77.12 100 LEU A C 1
ATOM 792 O O . LEU A 1 100 ? 27.347 -15.680 -46.681 1.00 77.12 100 LEU A O 1
ATOM 796 N N . ILE A 1 101 ? 28.518 -14.959 -48.456 1.00 77.38 101 ILE A N 1
ATOM 797 C CA . ILE A 1 101 ? 28.641 -13.567 -47.987 1.00 77.38 101 ILE A CA 1
ATOM 798 C C . ILE A 1 101 ? 27.259 -12.908 -47.872 1.00 77.38 101 ILE A C 1
ATOM 800 O O . ILE A 1 101 ? 26.970 -12.274 -46.858 1.00 77.38 101 ILE A O 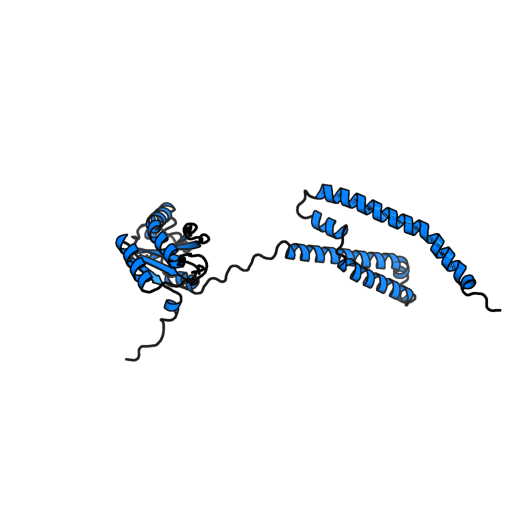1
ATOM 804 N N . ILE A 1 102 ? 26.385 -13.096 -48.867 1.00 76.25 102 ILE A N 1
ATOM 805 C CA . ILE A 1 102 ? 25.012 -12.567 -48.839 1.00 76.25 102 ILE A CA 1
ATOM 806 C C . ILE A 1 102 ? 24.213 -13.188 -47.685 1.00 76.25 102 ILE A C 1
ATOM 808 O O . ILE A 1 102 ? 23.543 -12.462 -46.954 1.00 76.25 102 ILE A O 1
ATOM 812 N N . CYS A 1 103 ? 24.313 -14.503 -47.470 1.00 78.88 103 CYS A N 1
ATOM 813 C CA . CYS A 1 103 ? 23.643 -15.182 -46.361 1.00 78.88 103 CYS A CA 1
ATOM 814 C C . CYS A 1 103 ? 24.121 -14.674 -44.993 1.00 78.88 103 CYS A C 1
ATOM 816 O O . CYS A 1 103 ? 23.293 -14.452 -44.113 1.00 78.88 103 CYS A O 1
ATOM 818 N N . ILE A 1 104 ? 25.428 -14.443 -44.813 1.00 80.81 104 ILE A N 1
ATOM 819 C CA . ILE A 1 104 ? 25.978 -13.878 -43.570 1.00 80.81 104 ILE A CA 1
ATOM 820 C C . ILE A 1 104 ? 25.465 -12.452 -43.355 1.00 80.81 104 ILE A C 1
ATOM 822 O O . ILE A 1 104 ? 25.007 -12.129 -42.261 1.00 80.81 104 ILE A O 1
ATOM 826 N N . ALA A 1 105 ? 25.487 -11.609 -44.389 1.00 76.31 105 ALA A N 1
ATOM 827 C CA . ALA A 1 105 ? 24.988 -10.240 -44.293 1.00 76.31 105 ALA A CA 1
ATOM 828 C C . ALA A 1 105 ? 23.490 -10.200 -43.938 1.00 76.31 105 ALA A C 1
ATOM 830 O O . ALA A 1 105 ? 23.089 -9.449 -43.048 1.00 76.31 105 ALA A O 1
ATOM 831 N N . ALA A 1 106 ? 22.679 -11.055 -44.571 1.00 79.06 106 ALA A N 1
ATOM 832 C CA . ALA A 1 106 ? 21.257 -11.191 -44.266 1.00 79.06 106 ALA A CA 1
ATOM 833 C C . ALA A 1 106 ? 21.021 -11.672 -42.824 1.00 79.06 106 ALA A C 1
ATOM 835 O O . ALA A 1 106 ? 20.171 -11.125 -42.123 1.00 79.06 106 ALA A O 1
ATOM 836 N N . PHE A 1 107 ? 21.804 -12.647 -42.352 1.00 83.06 107 PHE A N 1
ATOM 837 C CA . PHE A 1 107 ? 21.727 -13.130 -40.974 1.00 83.06 107 PHE A CA 1
ATOM 838 C C . PHE A 1 107 ? 22.067 -12.029 -39.960 1.00 83.06 107 PHE A C 1
ATOM 840 O O . PHE A 1 107 ? 21.321 -11.827 -39.003 1.00 83.06 107 PHE A O 1
ATOM 847 N N . CYS A 1 108 ? 23.143 -11.269 -40.186 1.00 78.75 108 CYS A N 1
ATOM 848 C CA . CYS A 1 108 ? 23.516 -10.145 -39.326 1.00 78.75 108 CYS A CA 1
ATOM 849 C C . CYS A 1 108 ? 22.435 -9.055 -39.293 1.00 78.75 108 CYS A C 1
ATOM 851 O O . CYS A 1 108 ? 22.152 -8.515 -38.224 1.00 78.75 108 CYS A O 1
ATOM 853 N N . PHE A 1 109 ? 21.805 -8.754 -40.432 1.00 78.31 109 PHE A N 1
ATOM 854 C CA . PHE A 1 109 ? 20.719 -7.777 -40.507 1.00 78.31 109 PHE A CA 1
ATOM 855 C C . PHE A 1 109 ? 19.480 -8.234 -39.721 1.00 78.31 109 PHE A C 1
ATOM 857 O O . PHE A 1 109 ? 18.940 -7.469 -38.922 1.00 78.31 109 PHE A O 1
ATOM 864 N N . LEU A 1 110 ? 19.075 -9.501 -39.864 1.00 81.38 110 LEU A N 1
ATOM 865 C CA . LEU A 1 110 ? 17.960 -10.075 -39.102 1.00 81.38 110 LEU A CA 1
ATOM 866 C C . LEU A 1 110 ? 18.245 -10.103 -37.594 1.00 81.38 110 LEU A C 1
ATOM 868 O O . LEU A 1 110 ? 17.388 -9.708 -36.804 1.00 81.38 110 LEU A O 1
ATOM 872 N N . ALA A 1 111 ? 19.451 -10.509 -37.186 1.00 79.69 111 ALA A N 1
ATOM 873 C CA . ALA A 1 111 ? 19.857 -10.507 -35.781 1.00 79.69 111 ALA A CA 1
ATOM 874 C C . ALA A 1 111 ? 19.844 -9.087 -35.183 1.00 79.69 111 ALA A C 1
ATOM 876 O O . ALA A 1 111 ? 19.341 -8.884 -34.077 1.00 79.69 111 ALA A O 1
ATOM 877 N N . GLY A 1 112 ? 20.327 -8.092 -35.936 1.00 81.56 112 GLY A N 1
ATOM 878 C CA . GLY A 1 112 ? 20.247 -6.681 -35.554 1.00 81.56 112 GLY A CA 1
ATOM 879 C C . GLY A 1 112 ? 18.805 -6.189 -35.403 1.00 81.56 112 GLY A C 1
ATOM 880 O O . GLY A 1 112 ? 18.491 -5.512 -34.425 1.00 81.56 112 GLY A O 1
ATOM 881 N N . GLY A 1 113 ? 17.911 -6.586 -36.314 1.00 80.38 113 GLY A N 1
ATOM 882 C CA . GLY A 1 113 ? 16.483 -6.269 -36.244 1.00 80.38 113 GLY A CA 1
ATOM 883 C C . GLY A 1 113 ? 15.805 -6.828 -34.991 1.00 80.38 113 GLY A C 1
ATOM 884 O O . GLY A 1 113 ? 15.087 -6.102 -34.306 1.00 80.38 113 GLY A O 1
ATOM 885 N N . VAL A 1 114 ? 16.081 -8.087 -34.630 1.00 79.88 114 VAL A N 1
ATOM 886 C CA . VAL A 1 114 ? 15.548 -8.698 -33.397 1.00 79.88 114 VAL A CA 1
ATOM 887 C C . VAL A 1 114 ? 16.027 -7.936 -32.159 1.00 79.88 114 VAL A C 1
ATOM 889 O O . VAL A 1 114 ? 15.207 -7.580 -31.312 1.00 79.88 114 VAL A O 1
ATOM 892 N N . LEU A 1 115 ? 17.323 -7.619 -32.076 1.00 78.88 115 LEU A N 1
ATOM 893 C CA . LEU A 1 115 ? 17.876 -6.851 -30.956 1.00 78.88 115 LEU A CA 1
ATOM 894 C C . LEU A 1 115 ? 17.255 -5.450 -30.863 1.00 78.88 115 LEU A C 1
ATOM 896 O O . LEU A 1 115 ? 16.847 -5.033 -29.777 1.00 78.88 115 LEU A O 1
ATOM 900 N N . ALA A 1 116 ? 17.097 -4.754 -31.990 1.00 74.44 116 ALA A N 1
ATOM 901 C CA . ALA A 1 116 ? 16.453 -3.443 -32.038 1.00 74.44 116 ALA A CA 1
ATOM 902 C C . ALA A 1 116 ? 14.989 -3.499 -31.569 1.00 74.44 116 ALA A C 1
ATOM 904 O O . ALA A 1 116 ? 14.566 -2.648 -30.789 1.00 74.44 116 ALA A O 1
ATOM 905 N N . VAL A 1 117 ? 14.229 -4.526 -31.966 1.00 78.50 117 VAL A N 1
ATOM 906 C CA . VAL A 1 117 ? 12.844 -4.732 -31.509 1.00 78.50 117 VAL A CA 1
ATOM 907 C C . VAL A 1 117 ? 12.794 -5.018 -30.009 1.00 78.50 117 VAL A C 1
ATOM 909 O O . VAL A 1 117 ? 11.935 -4.470 -29.319 1.00 78.50 117 VAL A O 1
ATOM 912 N N . THR A 1 118 ? 13.708 -5.833 -29.475 1.00 76.06 118 THR A N 1
ATOM 913 C CA . THR A 1 118 ? 13.760 -6.095 -28.026 1.00 76.06 118 THR A CA 1
ATOM 914 C C . THR A 1 118 ? 14.108 -4.842 -27.226 1.00 76.06 118 THR A C 1
ATOM 916 O O . THR A 1 118 ? 13.417 -4.540 -26.254 1.00 76.06 118 THR A O 1
ATOM 919 N N . ALA A 1 119 ? 15.088 -4.055 -27.677 1.00 74.75 119 ALA A N 1
ATOM 920 C CA . ALA A 1 119 ? 15.454 -2.789 -27.050 1.00 74.75 119 ALA A CA 1
ATOM 921 C C . ALA A 1 119 ? 14.307 -1.769 -27.124 1.00 74.75 119 ALA A C 1
ATOM 923 O O . ALA A 1 119 ? 13.998 -1.105 -26.137 1.00 74.75 119 ALA A O 1
ATOM 924 N N . TYR A 1 120 ? 13.617 -1.691 -28.267 1.00 76.50 120 TYR A N 1
ATOM 925 C CA . TYR A 1 120 ? 12.443 -0.838 -28.437 1.00 76.50 120 TYR A CA 1
ATOM 926 C C . TYR A 1 120 ? 11.297 -1.243 -27.507 1.00 76.50 120 TYR A C 1
ATOM 928 O O . TYR A 1 120 ? 10.685 -0.382 -26.876 1.00 76.50 120 TYR A O 1
ATOM 936 N N . ARG A 1 121 ? 11.020 -2.547 -27.376 1.00 76.88 121 ARG A N 1
ATOM 937 C CA . ARG A 1 121 ? 10.018 -3.053 -26.428 1.00 76.88 121 ARG A CA 1
ATOM 938 C C . ARG A 1 121 ? 10.386 -2.707 -24.993 1.00 76.88 121 ARG A C 1
ATOM 940 O O . ARG A 1 121 ? 9.519 -2.243 -24.272 1.00 76.88 121 ARG A O 1
ATOM 947 N N . GLN A 1 122 ? 11.647 -2.867 -24.605 1.00 76.56 122 GLN A N 1
ATOM 948 C CA . GLN A 1 122 ? 12.109 -2.528 -23.259 1.00 76.56 122 GLN A CA 1
ATOM 949 C C . GLN A 1 122 ? 12.056 -1.017 -22.978 1.00 76.56 122 GLN A C 1
ATOM 951 O O . GLN A 1 122 ? 11.785 -0.614 -21.853 1.00 76.56 122 GLN A O 1
ATOM 956 N N . TYR A 1 123 ? 12.277 -0.175 -23.991 1.00 73.94 123 TYR A N 1
ATOM 957 C CA . TYR A 1 123 ? 12.137 1.277 -23.874 1.00 73.94 123 TYR A CA 1
ATOM 958 C C . TYR A 1 123 ? 10.669 1.720 -23.783 1.00 73.94 123 TYR A C 1
ATOM 960 O O . TYR A 1 123 ? 10.324 2.565 -22.962 1.00 73.94 123 TYR A O 1
ATOM 968 N N . ARG A 1 124 ? 9.794 1.154 -24.625 1.00 73.50 124 ARG A N 1
ATOM 969 C CA . ARG A 1 124 ? 8.368 1.512 -24.682 1.00 73.50 124 ARG A CA 1
ATOM 970 C C . ARG A 1 124 ? 7.559 0.914 -23.532 1.00 73.50 124 ARG A C 1
ATOM 972 O O . ARG A 1 124 ? 6.575 1.508 -23.105 1.00 73.50 124 ARG A O 1
ATOM 979 N N . TYR A 1 125 ? 7.985 -0.243 -23.044 1.00 74.00 125 TYR A N 1
ATOM 980 C CA . TYR A 1 125 ? 7.413 -0.955 -21.912 1.00 74.00 125 TYR A CA 1
ATOM 981 C C . TYR A 1 125 ? 8.544 -1.215 -20.918 1.00 74.00 125 TYR A C 1
ATOM 983 O O . TYR A 1 125 ? 9.059 -2.339 -20.863 1.00 74.00 125 TYR A O 1
ATOM 991 N N . PRO A 1 126 ? 8.986 -0.181 -20.172 1.00 66.62 126 PRO A N 1
ATOM 992 C CA . PRO A 1 126 ? 9.931 -0.407 -19.094 1.00 66.62 126 PRO A CA 1
ATOM 993 C C . PRO A 1 126 ? 9.359 -1.497 -18.182 1.00 66.62 126 PRO A C 1
ATOM 995 O O . PRO A 1 126 ? 8.135 -1.542 -17.988 1.00 66.62 126 PRO A O 1
ATOM 998 N N . PRO A 1 127 ? 10.202 -2.403 -17.649 1.00 71.81 127 PRO A N 1
ATOM 999 C CA . PRO A 1 127 ? 9.728 -3.348 -16.653 1.00 71.81 127 PRO A CA 1
ATOM 1000 C C . PRO A 1 127 ? 8.996 -2.555 -15.565 1.00 71.81 127 PRO A C 1
ATOM 1002 O O . PRO A 1 127 ? 9.451 -1.454 -15.223 1.00 71.81 127 PRO A O 1
ATOM 1005 N N . PRO A 1 128 ? 7.852 -3.057 -15.063 1.00 62.34 128 PRO A N 1
ATOM 1006 C CA . PRO A 1 128 ? 7.158 -2.383 -13.982 1.00 62.34 128 PRO A CA 1
ATOM 1007 C C . PRO A 1 128 ? 8.178 -2.102 -12.875 1.00 62.34 128 PRO A C 1
ATOM 1009 O O . PRO A 1 128 ? 9.052 -2.950 -12.642 1.00 62.34 128 PRO A O 1
ATOM 1012 N N . PRO A 1 129 ? 8.126 -0.916 -12.240 1.00 60.12 129 PRO A N 1
ATOM 1013 C CA . PRO A 1 129 ? 9.016 -0.633 -11.129 1.00 60.12 129 PRO A CA 1
ATOM 1014 C C . PRO A 1 129 ? 8.939 -1.813 -10.154 1.00 60.12 129 PRO A C 1
ATOM 1016 O O . PRO A 1 129 ? 7.846 -2.373 -9.984 1.00 60.12 129 PRO A O 1
ATOM 1019 N N . PRO A 1 130 ? 10.073 -2.240 -9.566 1.00 56.75 130 PRO A N 1
ATOM 1020 C CA . PRO A 1 130 ? 10.029 -3.286 -8.558 1.00 56.75 130 PRO A CA 1
ATOM 1021 C C . PRO A 1 130 ? 8.946 -2.909 -7.540 1.00 56.75 130 PRO A C 1
ATOM 1023 O O . PRO A 1 130 ? 8.819 -1.716 -7.228 1.00 56.75 130 PRO A O 1
ATOM 1026 N N . PRO A 1 131 ? 8.120 -3.871 -7.081 1.00 53.59 131 PRO A N 1
ATOM 1027 C CA . PRO A 1 131 ? 7.107 -3.570 -6.084 1.00 53.59 131 PRO A CA 1
ATOM 1028 C C . PRO A 1 131 ? 7.800 -2.823 -4.940 1.00 53.59 131 PRO A C 1
ATOM 1030 O O . PRO A 1 131 ? 8.899 -3.239 -4.556 1.00 53.59 131 PRO A O 1
ATOM 1033 N N . PRO A 1 132 ? 7.234 -1.695 -4.470 1.00 58.44 132 PRO A N 1
ATOM 1034 C CA . PRO A 1 132 ? 7.877 -0.882 -3.448 1.00 58.44 132 PRO A CA 1
ATOM 1035 C C . PRO A 1 132 ? 8.280 -1.802 -2.303 1.00 58.44 132 PRO A C 1
ATOM 1037 O O . PRO A 1 132 ? 7.460 -2.617 -1.869 1.00 58.44 132 PRO A O 1
ATOM 1040 N N . GLU A 1 133 ? 9.550 -1.730 -1.890 1.00 70.12 133 GLU A N 1
ATOM 1041 C CA . GLU A 1 133 ? 10.049 -2.573 -0.810 1.00 70.12 133 GLU A CA 1
ATOM 1042 C C . GLU A 1 133 ? 9.084 -2.457 0.365 1.00 70.12 133 GLU A C 1
ATOM 1044 O O . GLU A 1 133 ? 8.806 -1.358 0.851 1.00 70.12 133 GLU A O 1
ATOM 1049 N N . GLU A 1 134 ? 8.513 -3.592 0.775 1.00 75.56 134 GLU A N 1
ATOM 1050 C CA . GLU A 1 134 ? 7.604 -3.612 1.910 1.00 75.56 134 GLU A CA 1
ATOM 1051 C C . GLU A 1 134 ? 8.319 -3.004 3.107 1.00 75.56 134 GLU A C 1
ATOM 1053 O O . GLU A 1 134 ? 9.374 -3.497 3.533 1.00 75.56 134 GLU A O 1
ATOM 1058 N N . SER A 1 135 ? 7.745 -1.928 3.638 1.00 83.44 135 SER A N 1
ATOM 1059 C CA . SER A 1 135 ? 8.383 -1.192 4.708 1.00 83.44 135 SER A CA 1
ATOM 1060 C C . SER A 1 135 ? 8.606 -2.084 5.929 1.00 83.44 135 SER A C 1
ATOM 1062 O O . SER A 1 135 ? 7.850 -3.023 6.209 1.00 83.44 135 SER A O 1
ATOM 1064 N N . ALA A 1 136 ? 9.631 -1.763 6.718 1.00 86.00 136 ALA A N 1
ATOM 1065 C CA . ALA A 1 136 ? 9.877 -2.462 7.976 1.00 86.00 136 ALA A CA 1
ATOM 1066 C C . ALA A 1 136 ? 8.652 -2.416 8.917 1.00 86.00 136 ALA A C 1
ATOM 1068 O O . ALA A 1 136 ? 8.410 -3.369 9.658 1.00 86.00 136 ALA A O 1
ATOM 1069 N N . LEU A 1 137 ? 7.847 -1.345 8.852 1.00 86.88 137 LEU A N 1
ATOM 1070 C CA . LEU A 1 137 ? 6.661 -1.166 9.693 1.00 86.88 137 LEU A CA 1
ATOM 1071 C C . LEU A 1 137 ? 5.512 -2.059 9.245 1.00 86.88 137 LEU A C 1
ATOM 1073 O O . LEU A 1 137 ? 4.847 -2.650 10.091 1.00 86.88 137 LEU A O 1
ATOM 1077 N N . LEU A 1 138 ? 5.331 -2.214 7.935 1.00 88.56 138 LEU A N 1
ATOM 1078 C CA . LEU A 1 138 ? 4.366 -3.139 7.359 1.00 88.56 138 LEU A CA 1
ATOM 1079 C C . LEU A 1 138 ? 4.676 -4.583 7.769 1.00 88.56 138 LEU A C 1
ATOM 1081 O O . LEU A 1 138 ? 3.810 -5.273 8.308 1.00 88.56 138 LEU A O 1
ATOM 1085 N N . LYS A 1 139 ? 5.931 -5.019 7.590 1.00 87.94 139 LYS A N 1
ATOM 1086 C CA . LYS A 1 139 ? 6.377 -6.362 8.002 1.00 87.94 139 LYS A CA 1
ATOM 1087 C C . LYS A 1 139 ? 6.172 -6.584 9.496 1.00 87.94 139 LYS A C 1
ATOM 1089 O O . LYS A 1 139 ? 5.734 -7.654 9.918 1.00 87.94 139 LYS A O 1
ATOM 1094 N N . ARG A 1 140 ? 6.450 -5.563 10.312 1.00 86.62 140 ARG A N 1
ATOM 1095 C CA . ARG A 1 140 ? 6.238 -5.634 11.758 1.00 86.62 140 ARG A CA 1
ATOM 1096 C C . ARG A 1 140 ? 4.761 -5.766 12.112 1.00 86.62 140 ARG A C 1
ATOM 1098 O O . ARG A 1 140 ? 4.432 -6.650 12.900 1.00 86.62 140 ARG A O 1
ATOM 1105 N N . ALA A 1 141 ? 3.898 -4.950 11.508 1.00 88.81 141 ALA A N 1
ATOM 1106 C CA . ALA A 1 141 ? 2.453 -4.991 11.715 1.00 88.81 141 ALA A CA 1
ATOM 1107 C C . ALA A 1 141 ? 1.877 -6.380 11.415 1.00 88.81 141 ALA A C 1
ATOM 1109 O O . ALA A 1 141 ? 1.053 -6.878 12.172 1.00 88.81 141 ALA A O 1
ATOM 1110 N N . GLN A 1 142 ? 2.357 -7.041 10.359 1.00 87.94 142 GLN A N 1
ATOM 1111 C CA . GLN A 1 142 ? 1.993 -8.428 10.056 1.00 87.94 142 GLN A CA 1
ATOM 1112 C C . GLN A 1 142 ? 2.545 -9.413 11.100 1.00 87.94 142 GLN A C 1
ATOM 1114 O O . GLN A 1 142 ? 1.864 -10.358 11.493 1.00 87.94 142 GLN A O 1
ATOM 1119 N N . SER A 1 143 ? 3.776 -9.197 11.575 1.00 87.38 143 SER A N 1
ATOM 1120 C CA . SER A 1 143 ? 4.425 -10.095 12.537 1.00 87.38 143 SER A CA 1
ATOM 1121 C C . SER A 1 143 ? 3.815 -10.050 13.943 1.00 87.38 143 SER A C 1
ATOM 1123 O O . SER A 1 143 ? 3.683 -11.102 14.566 1.00 87.38 143 SER A O 1
ATOM 1125 N N . ASP A 1 144 ? 3.401 -8.869 14.423 1.00 87.06 144 ASP A N 1
ATOM 1126 C CA . ASP A 1 144 ? 2.874 -8.671 15.784 1.00 87.06 144 ASP A CA 1
ATOM 1127 C C . ASP A 1 144 ? 1.582 -9.468 16.028 1.00 87.06 144 ASP A C 1
ATOM 1129 O O . ASP A 1 144 ? 1.245 -9.777 17.169 1.00 87.06 144 ASP A O 1
ATOM 1133 N N . PHE A 1 145 ? 0.893 -9.852 14.953 1.00 83.06 145 PHE A N 1
ATOM 1134 C CA . PHE A 1 145 ? -0.364 -10.593 14.994 1.00 83.06 145 PHE A CA 1
ATOM 1135 C C . PHE A 1 145 ? -0.278 -11.960 14.309 1.00 83.06 145 PHE A C 1
ATOM 1137 O O . PHE A 1 145 ? -1.292 -12.629 14.122 1.00 83.06 145 PHE A O 1
ATOM 1144 N N . ARG A 1 146 ? 0.931 -12.438 13.994 1.00 78.56 146 ARG A N 1
ATOM 1145 C CA . ARG A 1 146 ? 1.150 -13.729 13.322 1.00 78.56 146 ARG A CA 1
ATOM 1146 C C . ARG A 1 146 ? 0.544 -14.926 14.071 1.00 78.56 146 ARG A C 1
ATOM 1148 O O . ARG A 1 146 ? 0.233 -15.933 13.447 1.00 78.56 146 ARG A O 1
ATOM 1155 N N . ILE A 1 147 ? 0.419 -14.830 15.395 1.00 72.00 147 ILE A N 1
ATOM 1156 C CA . ILE A 1 147 ? -0.103 -15.902 16.262 1.00 72.00 147 ILE A CA 1
ATOM 1157 C C . ILE A 1 147 ? -1.640 -15.849 16.369 1.00 72.00 147 ILE A C 1
ATOM 1159 O O . ILE A 1 147 ? -2.263 -16.832 16.761 1.00 72.00 147 ILE A O 1
ATOM 1163 N N . SER A 1 148 ? -2.269 -14.732 15.993 1.00 67.75 148 SER A N 1
ATOM 1164 C CA . SER A 1 148 ? -3.729 -14.611 16.022 1.00 67.75 148 SER A CA 1
ATOM 1165 C C . SER A 1 148 ? -4.380 -15.338 14.840 1.00 67.75 148 SER A C 1
ATOM 1167 O O . SER A 1 148 ? -3.850 -15.361 13.730 1.00 67.75 148 SER A O 1
ATOM 1169 N N . GLY A 1 149 ? -5.513 -15.991 15.097 1.00 62.81 149 GLY A N 1
ATOM 1170 C CA . GLY A 1 149 ? -6.277 -16.716 14.087 1.00 62.81 149 GLY A CA 1
ATOM 1171 C C . GLY A 1 149 ? -6.984 -15.772 13.110 1.00 62.81 149 GLY A C 1
ATOM 1172 O O . GLY A 1 149 ? -7.279 -14.627 13.439 1.00 62.81 149 GLY A O 1
ATOM 1173 N N . GLY A 1 150 ? -7.264 -16.275 11.903 1.00 59.50 150 GLY A N 1
ATOM 1174 C CA . GLY A 1 150 ? -8.131 -15.652 10.895 1.00 59.50 150 GLY A CA 1
ATOM 1175 C C . GLY A 1 150 ? -7.814 -14.194 10.538 1.00 59.50 150 GLY A C 1
ATOM 1176 O O . GLY A 1 150 ? -8.273 -13.278 11.215 1.00 59.50 150 GLY A O 1
ATOM 1177 N N . ILE A 1 151 ? -7.112 -13.973 9.422 1.00 68.31 151 ILE A N 1
ATOM 1178 C CA . ILE A 1 151 ? -6.802 -12.634 8.905 1.00 68.31 151 ILE A CA 1
ATOM 1179 C C . ILE A 1 151 ? -7.805 -12.278 7.806 1.00 68.31 151 ILE A C 1
ATOM 1181 O O . ILE A 1 151 ? -7.743 -12.830 6.710 1.00 68.31 151 ILE A O 1
ATOM 1185 N N . GLY A 1 152 ? -8.699 -11.328 8.073 1.00 71.69 152 GLY A N 1
ATOM 1186 C CA . GLY A 1 152 ? -9.408 -10.611 7.013 1.00 71.69 152 GLY A CA 1
ATOM 1187 C C . GLY A 1 152 ? -8.529 -9.476 6.491 1.00 71.69 152 GLY A C 1
ATOM 1188 O O . GLY A 1 152 ? -7.972 -8.737 7.299 1.00 71.69 152 GLY A O 1
ATOM 1189 N N . GLN A 1 153 ? -8.390 -9.322 5.172 1.00 80.75 153 GLN A N 1
ATOM 1190 C CA . GLN A 1 153 ? -7.646 -8.209 4.567 1.00 80.75 153 GLN A CA 1
ATOM 1191 C C . GLN A 1 153 ? -8.561 -7.348 3.702 1.00 80.75 153 GLN A C 1
ATOM 1193 O O . GLN A 1 153 ? -9.361 -7.866 2.926 1.00 80.75 153 GLN A O 1
ATOM 1198 N N . ALA A 1 154 ? -8.410 -6.033 3.810 1.00 82.69 154 ALA A N 1
ATOM 1199 C CA . ALA A 1 154 ? -9.061 -5.066 2.940 1.00 82.69 154 ALA A CA 1
ATOM 1200 C C . ALA A 1 154 ? -8.102 -3.910 2.636 1.00 82.69 154 ALA A C 1
ATOM 1202 O O . ALA A 1 154 ? -7.245 -3.565 3.449 1.00 82.69 154 ALA A O 1
ATOM 1203 N N . ASN A 1 155 ? -8.259 -3.293 1.469 1.00 86.06 155 ASN A N 1
ATOM 1204 C CA . ASN A 1 155 ? -7.587 -2.041 1.138 1.00 86.06 155 ASN A CA 1
ATOM 1205 C C . ASN A 1 155 ? -8.642 -0.943 1.064 1.00 86.06 155 ASN A C 1
ATOM 1207 O O . ASN A 1 155 ? -9.645 -1.098 0.370 1.00 86.06 155 ASN A O 1
ATOM 1211 N N . GLU A 1 156 ? -8.404 0.170 1.749 1.00 87.00 156 GLU A N 1
ATOM 1212 C CA . GLU A 1 156 ? -9.268 1.344 1.700 1.00 87.00 156 GLU A CA 1
ATOM 1213 C C . GLU A 1 156 ? -8.531 2.510 1.066 1.00 87.00 156 GLU A C 1
ATOM 1215 O O . GLU A 1 156 ? -7.430 2.861 1.479 1.00 87.00 156 GLU A O 1
ATOM 1220 N N . SER A 1 157 ? -9.163 3.147 0.087 1.00 88.81 157 SER A N 1
ATOM 1221 C CA . SER A 1 157 ? -8.703 4.440 -0.408 1.00 88.81 157 SER A CA 1
ATOM 1222 C C . SER A 1 157 ? -9.351 5.548 0.419 1.00 88.81 157 SER A C 1
ATOM 1224 O O . SER A 1 157 ? -10.570 5.549 0.621 1.00 88.81 157 SER A O 1
ATOM 1226 N N . ILE A 1 158 ? -8.533 6.459 0.942 1.00 86.88 158 ILE A N 1
ATOM 1227 C CA . ILE A 1 158 ? -8.957 7.648 1.677 1.00 86.88 158 ILE A CA 1
ATOM 1228 C C . ILE A 1 158 ? -8.748 8.851 0.775 1.00 86.88 158 ILE A C 1
ATOM 1230 O O . ILE A 1 158 ? -7.614 9.187 0.436 1.00 86.88 158 ILE A O 1
ATOM 1234 N N . ASP A 1 159 ? -9.851 9.485 0.391 1.00 86.56 159 ASP A N 1
ATOM 1235 C CA . ASP A 1 159 ? -9.807 10.698 -0.410 1.00 86.56 159 ASP A CA 1
ATOM 1236 C C . ASP A 1 159 ? -9.394 11.896 0.456 1.00 86.56 159 ASP A C 1
ATOM 1238 O O . ASP A 1 159 ? -9.990 12.165 1.506 1.00 86.56 159 ASP A O 1
ATOM 1242 N N . LEU A 1 160 ? -8.352 12.593 0.011 1.00 83.12 160 LEU A N 1
ATOM 1243 C CA . LEU A 1 160 ? -7.775 13.781 0.641 1.00 83.12 160 LEU A CA 1
ATOM 1244 C C . LEU A 1 160 ? -7.791 14.984 -0.323 1.00 83.12 160 LEU A C 1
ATOM 1246 O O . LEU A 1 160 ? -7.016 15.930 -0.167 1.00 83.12 160 LEU A O 1
ATOM 1250 N N . GLN A 1 161 ? -8.665 14.963 -1.337 1.00 81.38 161 GLN A N 1
ATOM 1251 C CA . GLN A 1 161 ? -8.830 16.069 -2.288 1.00 81.38 161 GLN A CA 1
ATOM 1252 C C . GLN A 1 161 ? -9.228 17.390 -1.620 1.00 81.38 161 GLN A C 1
ATOM 1254 O O . GLN A 1 161 ? -8.813 18.452 -2.077 1.00 81.38 161 GLN A O 1
ATOM 1259 N N . ASP A 1 162 ? -9.970 17.333 -0.514 1.00 78.50 162 ASP A N 1
ATOM 1260 C CA . ASP A 1 162 ? -10.343 18.489 0.309 1.00 78.50 162 ASP A CA 1
ATOM 1261 C C . ASP A 1 162 ? -9.134 19.244 0.880 1.00 78.50 162 ASP A C 1
ATOM 1263 O O . ASP A 1 162 ? -9.225 20.440 1.153 1.00 78.50 162 ASP A O 1
ATOM 1267 N N . ILE A 1 163 ? -7.993 18.564 1.007 1.00 75.12 163 ILE A N 1
ATOM 1268 C CA . ILE A 1 163 ? -6.717 19.133 1.456 1.00 75.12 163 ILE A CA 1
ATOM 1269 C C . ILE A 1 163 ? -5.645 19.120 0.354 1.00 75.12 163 ILE A C 1
ATOM 1271 O O . ILE A 1 163 ? -4.470 19.345 0.634 1.00 75.12 163 ILE A O 1
ATOM 1275 N N . GLY A 1 164 ? -6.037 18.880 -0.904 1.00 71.00 164 GLY A N 1
ATOM 1276 C CA . GLY A 1 164 ? -5.153 18.943 -2.071 1.00 71.00 164 GLY A CA 1
ATOM 1277 C C . GLY A 1 164 ? -4.134 17.803 -2.177 1.00 71.00 164 GLY A C 1
ATOM 1278 O O . GLY A 1 164 ? -3.116 17.965 -2.849 1.00 71.00 164 GLY A O 1
ATOM 1279 N N . VAL A 1 165 ? -4.376 16.664 -1.522 1.00 76.56 165 VAL A N 1
ATOM 1280 C CA . VAL A 1 165 ? -3.472 15.501 -1.531 1.00 76.56 165 VAL A CA 1
ATOM 1281 C C . VAL A 1 165 ? -4.104 14.354 -2.317 1.00 76.56 165 VAL A C 1
ATOM 1283 O O . VAL A 1 165 ? -5.317 14.146 -2.280 1.00 76.56 165 VAL A O 1
ATOM 1286 N N . PHE A 1 166 ? -3.275 13.596 -3.040 1.00 78.12 166 PHE A N 1
ATOM 1287 C CA . PHE A 1 166 ? -3.722 12.384 -3.725 1.00 78.12 166 PHE A CA 1
ATOM 1288 C C . PHE A 1 166 ? -4.326 11.375 -2.733 1.00 78.12 166 PHE A C 1
ATOM 1290 O O . PHE A 1 166 ? -3.887 11.316 -1.581 1.00 78.12 166 PHE A O 1
ATOM 1297 N N . PRO A 1 167 ? -5.295 10.549 -3.165 1.00 84.06 167 PRO A N 1
ATOM 1298 C CA . PRO A 1 167 ? -5.876 9.531 -2.304 1.00 84.06 167 PRO A CA 1
ATOM 1299 C C . PRO A 1 167 ? -4.815 8.612 -1.692 1.00 84.06 167 PRO A C 1
ATOM 1301 O O . PRO A 1 167 ? -3.911 8.132 -2.381 1.00 84.06 167 PRO A O 1
ATOM 1304 N N . VAL A 1 168 ? -4.948 8.335 -0.397 1.00 85.88 168 VAL A N 1
ATOM 1305 C CA . VAL A 1 168 ? -4.024 7.477 0.352 1.00 85.88 168 VAL A CA 1
ATOM 1306 C C . VAL A 1 168 ? -4.623 6.084 0.472 1.00 85.88 168 VAL A C 1
ATOM 1308 O O . VAL A 1 168 ? -5.757 5.924 0.919 1.00 85.88 168 VAL A O 1
ATOM 1311 N N . SER A 1 169 ? -3.862 5.059 0.087 1.00 88.44 169 SER A N 1
ATOM 1312 C CA . SER A 1 169 ? -4.272 3.665 0.267 1.00 88.44 169 SER A CA 1
ATOM 1313 C C . SER A 1 169 ? -3.879 3.176 1.660 1.00 88.44 169 SER A C 1
ATOM 1315 O O . SER A 1 169 ? -2.699 2.978 1.941 1.00 88.44 169 SER A O 1
ATOM 1317 N N . VAL A 1 170 ? -4.866 2.931 2.515 1.00 90.00 170 VAL A N 1
ATOM 1318 C CA . VAL A 1 170 ? -4.705 2.337 3.845 1.00 90.00 170 VAL A CA 1
ATOM 1319 C C . VAL A 1 170 ? -4.922 0.832 3.738 1.00 90.00 170 VAL A C 1
ATOM 1321 O O . VAL A 1 170 ? -5.949 0.379 3.228 1.00 90.00 170 VAL A O 1
ATOM 1324 N N . ARG A 1 171 ? -3.961 0.043 4.223 1.00 91.38 171 ARG A N 1
ATOM 1325 C CA . ARG A 1 171 ? -4.132 -1.412 4.335 1.00 91.38 171 ARG A CA 1
ATOM 1326 C C . ARG A 1 171 ? -4.786 -1.739 5.664 1.00 91.38 171 ARG A C 1
ATOM 1328 O O . ARG A 1 171 ? -4.416 -1.175 6.693 1.00 91.38 171 ARG A O 1
ATOM 1335 N N . ILE A 1 172 ? -5.751 -2.642 5.638 1.00 89.25 172 ILE A N 1
ATOM 1336 C CA . ILE A 1 172 ? -6.542 -3.021 6.800 1.00 89.25 172 ILE A CA 1
ATOM 1337 C C . ILE A 1 172 ? -6.436 -4.519 6.996 1.00 89.25 172 ILE A C 1
ATOM 1339 O O . ILE A 1 172 ? -6.680 -5.295 6.071 1.00 89.25 172 ILE A O 1
ATOM 1343 N N . TRP A 1 173 ? -6.139 -4.911 8.228 1.00 89.12 173 TRP A N 1
ATOM 1344 C CA . TRP A 1 173 ? -6.270 -6.284 8.679 1.00 89.12 173 TRP A CA 1
ATOM 1345 C C . TRP A 1 173 ? -7.256 -6.362 9.826 1.00 89.12 173 TRP A C 1
ATOM 1347 O O . TRP A 1 173 ? -7.302 -5.499 10.705 1.00 89.12 173 TRP A O 1
ATOM 1357 N N . PHE A 1 174 ? -8.022 -7.437 9.827 1.00 85.19 174 PHE A N 1
ATOM 1358 C CA . PHE A 1 174 ? -8.896 -7.802 10.917 1.00 85.19 174 PHE A CA 1
ATOM 1359 C C . PHE A 1 174 ? -8.430 -9.141 11.452 1.00 85.19 174 PHE A C 1
ATOM 1361 O O . PHE A 1 174 ? -8.412 -10.131 10.722 1.00 85.19 174 PHE A O 1
ATOM 1368 N N . TYR A 1 175 ? -8.009 -9.142 12.705 1.00 85.62 175 TYR A N 1
ATOM 1369 C CA . TYR A 1 175 ? -7.402 -10.295 13.346 1.00 85.62 175 TYR A CA 1
ATOM 1370 C C . TYR A 1 175 ? -8.291 -10.770 14.486 1.00 85.62 175 TYR A C 1
ATOM 1372 O O . TYR A 1 175 ? -8.921 -9.962 15.176 1.00 85.62 175 TYR A O 1
ATOM 1380 N N . SER A 1 176 ? -8.322 -12.085 14.688 1.00 81.88 176 SER A N 1
ATOM 1381 C CA . SER A 1 176 ? -9.074 -12.723 15.765 1.00 81.88 176 SER A CA 1
ATOM 1382 C C . SER A 1 176 ? -8.119 -13.490 16.670 1.00 81.88 176 SER A C 1
ATOM 1384 O O . SER A 1 176 ? -7.550 -14.507 16.285 1.00 81.88 176 SER A O 1
ATOM 1386 N N . ASP A 1 177 ? -7.939 -13.039 17.903 1.00 82.38 177 ASP A N 1
ATOM 1387 C CA . ASP A 1 177 ? -7.262 -13.853 18.902 1.00 82.38 177 ASP A CA 1
ATOM 1388 C C . ASP A 1 177 ? -8.252 -14.869 19.476 1.00 82.38 177 ASP A C 1
ATOM 1390 O O . ASP A 1 177 ? -9.153 -14.538 20.246 1.00 82.38 177 ASP A O 1
ATOM 1394 N N . LEU A 1 178 ? -8.079 -16.126 19.065 1.00 74.00 178 LEU A N 1
ATOM 1395 C CA . LEU A 1 178 ? -8.918 -17.242 19.491 1.00 74.00 178 LEU A CA 1
ATOM 1396 C C . LEU A 1 178 ? -8.727 -17.589 20.974 1.00 74.00 178 LEU A C 1
ATOM 1398 O O . LEU A 1 178 ? -9.609 -18.211 21.555 1.00 74.00 178 LEU A O 1
ATOM 1402 N N . ILE A 1 179 ? -7.608 -17.193 21.595 1.00 78.19 179 ILE A N 1
ATOM 1403 C CA . ILE A 1 179 ? -7.360 -17.446 23.021 1.00 78.19 179 ILE A CA 1
ATOM 1404 C C . ILE A 1 179 ? -8.203 -16.493 23.867 1.00 78.19 179 ILE A C 1
ATOM 1406 O O . ILE A 1 179 ? -8.869 -16.921 24.807 1.00 78.19 179 ILE A O 1
ATOM 1410 N N . SER A 1 180 ? -8.197 -15.203 23.527 1.00 79.75 180 SER A N 1
ATOM 1411 C CA . SER A 1 180 ? -8.989 -14.188 24.231 1.00 79.75 180 SER A CA 1
ATOM 1412 C C . SER A 1 180 ? -10.418 -14.035 23.698 1.00 79.75 180 SER A C 1
ATOM 1414 O O . SER A 1 180 ? -11.196 -13.275 24.273 1.00 79.75 180 SER A O 1
ATOM 1416 N N . MET A 1 181 ? -10.774 -14.738 22.613 1.00 82.00 181 MET A N 1
ATOM 1417 C CA . MET A 1 181 ? -12.023 -14.551 21.858 1.00 82.00 181 MET A CA 1
ATOM 1418 C C . MET A 1 181 ? -12.249 -13.081 21.459 1.00 82.00 181 MET A C 1
ATOM 1420 O O . MET A 1 181 ? -13.384 -12.607 21.361 1.00 82.00 181 MET A O 1
ATOM 1424 N N . GLY A 1 182 ? -11.157 -12.347 21.239 1.00 86.06 182 GLY A N 1
ATOM 1425 C CA . GLY A 1 182 ? -11.154 -10.925 20.928 1.00 86.06 182 GLY A CA 1
ATOM 1426 C C . GLY A 1 182 ? -10.800 -10.661 19.469 1.00 86.06 182 GLY A C 1
ATOM 1427 O O . GLY A 1 182 ? -9.885 -11.272 18.922 1.00 86.06 182 GLY A O 1
ATOM 1428 N N . ARG A 1 183 ? -11.493 -9.711 18.838 1.00 87.56 183 ARG A N 1
ATOM 1429 C CA . ARG A 1 183 ? -11.164 -9.211 17.494 1.00 87.56 183 ARG A CA 1
ATOM 1430 C C . ARG A 1 183 ? -10.624 -7.797 17.576 1.00 87.56 183 ARG A C 1
ATOM 1432 O O . ARG A 1 183 ? -11.160 -6.977 18.323 1.00 87.56 183 ARG A O 1
ATOM 1439 N N . PHE A 1 184 ? -9.599 -7.509 16.789 1.00 91.50 184 PHE A N 1
ATOM 1440 C CA . PHE A 1 184 ? -8.965 -6.197 16.726 1.00 91.50 184 PHE A CA 1
ATOM 1441 C C . PHE A 1 184 ? -8.734 -5.778 15.278 1.00 91.50 184 PHE A C 1
ATOM 1443 O O . PHE A 1 184 ? -8.487 -6.596 14.388 1.00 91.50 184 PHE A O 1
ATOM 1450 N N . LEU A 1 185 ? -8.831 -4.469 15.057 1.00 92.69 185 LEU A N 1
ATOM 1451 C CA . LEU A 1 185 ? -8.619 -3.851 13.756 1.00 92.69 185 LEU A CA 1
ATOM 1452 C C . LEU A 1 185 ? -7.192 -3.316 13.694 1.00 92.69 185 LEU A C 1
ATOM 1454 O O . LEU A 1 185 ? -6.741 -2.625 14.606 1.00 92.69 185 LEU A O 1
ATOM 1458 N N . VAL A 1 186 ? -6.487 -3.609 12.612 1.00 93.75 186 VAL A N 1
ATOM 1459 C CA . VAL A 1 186 ? -5.130 -3.126 12.381 1.00 93.75 186 VAL A CA 1
ATOM 1460 C C . VAL A 1 186 ? -5.124 -2.321 11.096 1.00 93.75 186 VAL A C 1
ATOM 1462 O O . VAL A 1 186 ? -5.496 -2.819 10.038 1.00 93.75 186 VAL A O 1
ATOM 1465 N N . LEU A 1 187 ? -4.707 -1.067 11.197 1.00 94.31 187 LEU A N 1
ATOM 1466 C CA . LEU A 1 187 ? -4.593 -0.130 10.092 1.00 94.31 187 LEU A CA 1
ATOM 1467 C C . LEU A 1 187 ? -3.112 0.111 9.820 1.00 94.31 187 LEU A C 1
ATOM 1469 O O . LEU A 1 187 ? -2.360 0.409 10.746 1.00 94.31 187 LEU A O 1
ATOM 1473 N N . TYR A 1 188 ? -2.699 0.021 8.564 1.00 93.88 188 TYR A N 1
ATOM 1474 C CA . TYR A 1 188 ? -1.397 0.491 8.114 1.00 93.88 188 TYR A CA 1
ATOM 1475 C C . TYR A 1 188 ? -1.572 1.652 7.147 1.00 93.88 188 TYR A C 1
ATOM 1477 O O . TYR A 1 188 ? -2.137 1.510 6.058 1.00 93.88 188 TYR A O 1
ATOM 1485 N N . VAL A 1 189 ? -1.069 2.799 7.583 1.00 92.69 189 VAL A N 1
ATOM 1486 C CA . VAL A 1 189 ? -0.997 4.035 6.818 1.00 92.69 189 VAL A CA 1
ATOM 1487 C C . VAL A 1 189 ? 0.435 4.141 6.282 1.00 92.69 189 VAL A C 1
ATOM 1489 O O . VAL A 1 189 ? 1.359 4.326 7.082 1.00 92.69 189 VAL A O 1
ATOM 1492 N N . PRO A 1 190 ? 0.650 3.977 4.963 1.00 88.69 190 PRO A N 1
ATOM 1493 C CA . PRO A 1 190 ? 1.984 4.081 4.377 1.00 88.69 190 PRO A CA 1
ATOM 1494 C C . PRO A 1 190 ? 2.542 5.496 4.548 1.00 88.69 190 PRO A C 1
ATOM 1496 O O . PRO A 1 190 ? 1.830 6.407 4.971 1.00 88.69 190 PRO A O 1
ATOM 1499 N N . GLU A 1 191 ? 3.817 5.694 4.215 1.00 80.50 191 GLU A N 1
ATOM 1500 C CA . GLU A 1 191 ? 4.421 7.027 4.226 1.00 80.50 191 GLU A CA 1
ATOM 1501 C C . GLU A 1 191 ? 3.666 7.938 3.256 1.00 80.50 191 GLU A C 1
ATOM 1503 O O . GLU A 1 191 ? 3.755 7.807 2.035 1.00 80.50 191 GLU A O 1
ATOM 1508 N N . THR A 1 192 ? 2.863 8.840 3.813 1.00 69.62 192 THR A N 1
ATOM 1509 C CA . THR A 1 192 ? 2.234 9.914 3.060 1.00 69.62 192 THR A CA 1
ATOM 1510 C C . THR A 1 192 ? 3.195 11.089 3.027 1.00 69.62 192 THR A C 1
ATOM 1512 O O . THR A 1 192 ? 3.968 11.309 3.962 1.00 69.62 192 THR A O 1
ATOM 1515 N N . MET A 1 193 ? 3.158 11.874 1.949 1.00 60.88 193 MET A N 1
ATOM 1516 C CA . MET A 1 193 ? 3.858 13.156 1.935 1.00 60.88 193 MET A CA 1
ATOM 1517 C C . MET A 1 193 ? 3.172 14.072 2.958 1.00 60.88 193 MET A C 1
ATOM 1519 O O . MET A 1 193 ? 2.170 14.724 2.664 1.00 60.88 193 MET A O 1
ATOM 1523 N N . ASP A 1 194 ? 3.660 14.067 4.196 1.00 67.38 194 ASP A N 1
ATOM 1524 C CA . ASP A 1 194 ? 3.324 15.084 5.183 1.00 67.38 194 ASP A CA 1
ATOM 1525 C C . ASP A 1 194 ? 4.041 16.363 4.745 1.00 67.38 194 ASP A C 1
ATOM 1527 O O . ASP A 1 194 ? 5.258 16.501 4.895 1.00 67.38 194 ASP A O 1
ATOM 1531 N N . MET A 1 195 ? 3.296 17.305 4.174 1.00 57.41 195 MET A N 1
ATOM 1532 C CA . MET A 1 195 ? 3.854 18.604 3.830 1.00 57.41 195 MET A CA 1
ATOM 1533 C C . MET A 1 195 ? 4.008 19.403 5.124 1.00 57.41 195 MET A C 1
ATOM 1535 O O . MET A 1 195 ? 3.044 19.956 5.659 1.00 57.41 195 MET A O 1
ATOM 1539 N N . GLN A 1 196 ? 5.233 19.440 5.659 1.00 52.66 196 GLN A N 1
ATOM 1540 C CA . GLN A 1 196 ? 5.580 20.418 6.688 1.00 52.66 196 GLN A CA 1
ATOM 1541 C C . GLN A 1 196 ? 5.322 21.818 6.128 1.00 52.66 196 GLN A C 1
ATOM 1543 O O . GLN A 1 196 ? 5.559 22.061 4.945 1.00 52.66 196 GLN A O 1
ATOM 1548 N N . ALA A 1 197 ? 4.808 22.714 6.974 1.00 48.81 197 ALA A N 1
ATOM 1549 C CA . ALA A 1 197 ? 4.547 24.101 6.612 1.00 48.81 197 ALA A CA 1
ATOM 1550 C C . ALA A 1 197 ? 5.767 24.677 5.884 1.00 48.81 197 ALA A C 1
ATOM 1552 O O . ALA A 1 197 ? 6.805 24.885 6.510 1.00 48.81 197 ALA A O 1
ATOM 1553 N N . SER A 1 198 ? 5.661 24.925 4.577 1.00 43.97 198 SER A N 1
ATOM 1554 C CA . SER A 1 198 ? 6.589 25.853 3.946 1.00 43.97 198 SER A CA 1
ATOM 1555 C C . SER A 1 198 ? 6.160 27.239 4.427 1.00 43.97 198 SER A C 1
ATOM 1557 O O . SER A 1 198 ? 5.002 27.595 4.198 1.00 43.97 198 SER A O 1
ATOM 1559 N N . PRO A 1 199 ? 7.006 27.994 5.150 1.00 47.50 199 PRO A N 1
ATOM 1560 C CA . PRO A 1 199 ? 6.539 29.160 5.896 1.00 47.50 199 PRO A CA 1
ATOM 1561 C C . PRO A 1 199 ? 5.905 30.285 5.064 1.00 47.50 199 PRO A C 1
ATOM 1563 O O . PRO A 1 199 ? 5.242 31.131 5.649 1.00 47.50 199 PRO A O 1
ATOM 1566 N N . GLU A 1 200 ? 6.080 30.346 3.739 1.00 46.53 200 GLU A N 1
ATOM 1567 C CA . GLU A 1 200 ? 5.848 31.615 3.023 1.00 46.53 200 GLU A CA 1
ATOM 1568 C C . GLU A 1 200 ? 5.208 31.523 1.634 1.00 46.53 200 GLU A C 1
ATOM 1570 O O . GLU A 1 200 ? 4.923 32.554 1.026 1.00 46.53 200 GLU A O 1
ATOM 1575 N N . ILE 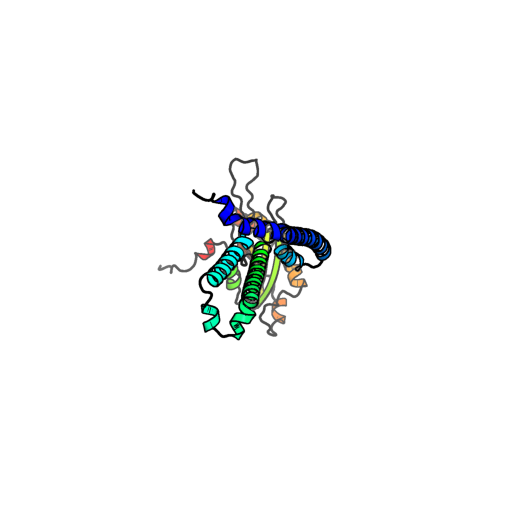A 1 201 ? 4.918 30.335 1.105 1.00 51.12 201 ILE A N 1
ATOM 1576 C CA . ILE A 1 201 ? 4.553 30.221 -0.312 1.00 51.12 201 ILE A CA 1
ATOM 1577 C C . ILE A 1 201 ? 3.060 29.865 -0.446 1.00 51.12 201 ILE A C 1
ATOM 1579 O O . ILE A 1 201 ? 2.663 28.707 -0.386 1.00 51.12 201 ILE A O 1
ATOM 1583 N N . HIS A 1 202 ? 2.231 30.904 -0.623 1.00 56.69 202 HIS A N 1
ATOM 1584 C CA . HIS A 1 202 ? 0.827 30.871 -1.090 1.00 56.69 202 HIS A CA 1
ATOM 1585 C C . HIS A 1 202 ? -0.326 30.623 -0.092 1.00 56.69 202 HIS A C 1
ATOM 1587 O O . HIS A 1 202 ? -1.439 30.340 -0.526 1.00 56.69 202 HIS A O 1
ATOM 1593 N N . GLY A 1 203 ? -0.141 30.789 1.222 1.00 61.41 203 GLY A N 1
ATOM 1594 C CA . GLY A 1 203 ? -1.277 30.764 2.167 1.00 61.41 203 GLY A CA 1
ATOM 1595 C C . GLY A 1 203 ? -1.948 29.393 2.341 1.00 61.41 203 GLY A C 1
ATOM 1596 O O . GLY A 1 203 ? -3.028 29.299 2.927 1.00 61.41 203 GLY A O 1
ATOM 1597 N N . PHE A 1 204 ? -1.309 28.322 1.867 1.00 57.94 204 PHE A N 1
ATOM 1598 C CA . PHE A 1 204 ? -1.737 26.959 2.150 1.00 57.94 204 PHE A CA 1
ATOM 1599 C C . PHE A 1 204 ? -1.429 26.618 3.608 1.00 57.94 204 PHE A C 1
ATOM 1601 O O . PHE A 1 204 ? -0.301 26.778 4.079 1.00 57.94 204 PHE A O 1
ATOM 1608 N N . LYS A 1 205 ? -2.440 26.143 4.342 1.00 61.44 205 LYS A N 1
ATOM 1609 C CA . LYS A 1 205 ? -2.224 25.582 5.678 1.00 61.44 205 LYS A CA 1
ATOM 1610 C C . LYS A 1 205 ? -1.367 24.316 5.543 1.00 61.44 205 LYS A C 1
ATOM 1612 O O . LYS A 1 205 ? -1.596 23.557 4.602 1.00 61.44 205 LYS A O 1
ATOM 1617 N N . PRO A 1 206 ? -0.409 24.065 6.454 1.00 66.38 206 PRO A N 1
ATOM 1618 C CA . PRO A 1 206 ? 0.344 22.816 6.460 1.00 66.38 206 PRO A CA 1
ATOM 1619 C C . PRO A 1 206 ? -0.596 21.618 6.427 1.00 66.38 206 PRO A C 1
ATOM 1621 O O . PRO A 1 206 ? -1.501 21.514 7.257 1.00 66.38 206 PRO A O 1
ATOM 1624 N N . VAL A 1 207 ? -0.367 20.717 5.475 1.00 71.69 207 VAL A N 1
ATOM 1625 C CA . VAL A 1 207 ? -1.211 19.541 5.291 1.00 71.69 207 VAL A CA 1
ATOM 1626 C C . VAL A 1 207 ? -0.577 18.360 6.014 1.00 71.69 207 VAL A C 1
ATOM 1628 O O . VAL A 1 207 ? 0.428 17.792 5.582 1.00 71.69 207 VAL A O 1
ATOM 1631 N N . ARG A 1 208 ? -1.181 17.989 7.143 1.00 8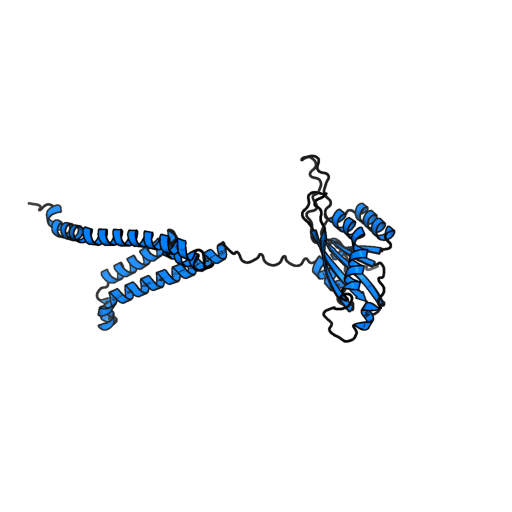6.06 208 ARG A N 1
ATOM 1632 C CA . ARG A 1 208 ? -0.792 16.837 7.966 1.00 86.06 208 ARG A CA 1
ATOM 1633 C C . ARG A 1 208 ? -1.523 15.595 7.447 1.00 86.06 208 ARG A C 1
ATOM 1635 O O . ARG A 1 208 ? -2.468 15.121 8.073 1.00 86.06 208 ARG A O 1
ATOM 1642 N N . SER A 1 209 ? -1.127 15.107 6.270 1.00 86.88 209 SER A N 1
ATOM 1643 C CA . SER A 1 209 ? -1.839 14.039 5.548 1.00 86.88 209 SER A CA 1
ATOM 1644 C C . SER A 1 209 ? -2.000 12.764 6.383 1.00 86.88 209 SER A C 1
ATOM 1646 O O . SER A 1 209 ? -3.073 12.160 6.365 1.00 86.88 209 SER A O 1
ATOM 1648 N N . THR A 1 210 ? -1.008 12.405 7.202 1.00 91.44 210 THR A N 1
ATOM 1649 C CA . THR A 1 210 ? -1.106 11.276 8.144 1.00 91.44 210 THR A CA 1
ATOM 1650 C C . THR A 1 210 ? -2.202 11.485 9.188 1.00 91.44 210 THR A C 1
ATOM 1652 O O . THR A 1 210 ? -3.010 10.586 9.424 1.00 91.44 210 THR A O 1
ATOM 1655 N N . TYR A 1 211 ? -2.255 12.670 9.806 1.00 93.50 211 TYR A N 1
ATOM 1656 C CA . TYR A 1 211 ? -3.268 13.001 10.810 1.00 93.50 211 TYR A CA 1
ATOM 1657 C C . TYR A 1 211 ? -4.671 12.940 10.206 1.00 93.50 211 TYR A C 1
ATOM 1659 O O . TYR A 1 211 ? -5.532 12.245 10.742 1.00 93.50 211 TYR A O 1
ATOM 1667 N N . GLU A 1 212 ? -4.876 13.591 9.059 1.00 92.44 212 GLU A N 1
ATOM 1668 C CA . GLU A 1 212 ? -6.179 13.617 8.388 1.00 92.44 212 GLU A CA 1
ATOM 1669 C C . GLU A 1 212 ? -6.612 12.230 7.914 1.00 92.44 212 GLU A C 1
ATOM 1671 O O . GLU A 1 212 ? -7.775 11.859 8.059 1.00 92.44 212 GLU A O 1
ATOM 1676 N N . THR A 1 213 ? -5.674 11.410 7.434 1.00 92.81 213 THR A N 1
ATOM 1677 C CA . THR A 1 213 ? -5.963 10.017 7.072 1.00 92.81 213 THR A CA 1
ATOM 1678 C C . THR A 1 213 ? -6.480 9.239 8.282 1.00 92.81 213 THR A C 1
ATOM 1680 O O . THR A 1 213 ? -7.534 8.608 8.208 1.00 92.81 213 THR A O 1
ATOM 1683 N N . ILE A 1 214 ? -5.780 9.300 9.419 1.00 94.88 214 ILE A N 1
ATOM 1684 C CA . ILE A 1 214 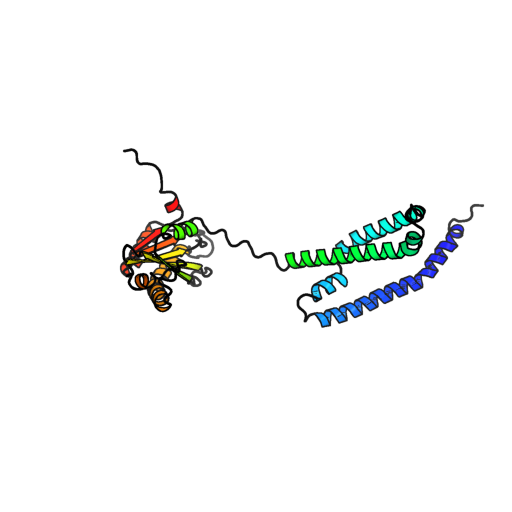? -6.161 8.560 10.634 1.00 94.88 214 ILE A CA 1
ATOM 1685 C C . ILE A 1 214 ? -7.461 9.111 11.236 1.00 94.88 214 ILE A C 1
ATOM 1687 O O . ILE A 1 214 ? -8.278 8.337 11.747 1.00 94.88 214 ILE A O 1
ATOM 1691 N N . ASN A 1 215 ? -7.672 10.424 11.144 1.00 95.88 215 ASN A N 1
ATOM 1692 C CA . ASN A 1 215 ? -8.896 11.085 11.567 1.00 95.88 215 ASN A CA 1
ATOM 1693 C C . ASN A 1 215 ? -10.095 10.618 10.729 1.00 95.88 215 ASN A C 1
ATOM 1695 O O . ASN A 1 215 ? -11.052 10.098 11.294 1.00 95.88 215 ASN A O 1
ATOM 1699 N N . LYS A 1 216 ? -10.018 10.661 9.393 1.00 94.44 216 LYS A N 1
ATOM 1700 C CA . LYS A 1 216 ? -11.085 10.144 8.513 1.00 94.44 216 LYS A CA 1
ATOM 1701 C C . LYS A 1 216 ? -11.330 8.649 8.723 1.00 94.44 216 LYS A C 1
ATOM 1703 O O . LYS A 1 216 ? -12.470 8.192 8.690 1.00 94.44 216 LYS A O 1
ATOM 1708 N N . MET A 1 217 ? -10.286 7.870 9.004 1.00 94.62 217 MET A N 1
ATOM 1709 C CA . MET A 1 217 ? -10.438 6.456 9.366 1.00 94.62 217 MET A CA 1
ATOM 1710 C C . MET A 1 217 ? -11.250 6.250 10.650 1.00 94.62 217 MET A C 1
ATOM 1712 O O . MET A 1 217 ? -11.942 5.238 10.772 1.00 94.62 217 MET A O 1
ATOM 1716 N N . SER A 1 218 ? -11.241 7.218 11.570 1.00 95.75 218 SER A N 1
ATOM 1717 C CA . SER A 1 218 ? -12.045 7.153 12.791 1.00 95.75 218 SER A CA 1
ATOM 1718 C C . SER A 1 218 ? -13.551 7.225 12.512 1.00 95.75 218 SER A C 1
ATOM 1720 O O . SER A 1 218 ? -14.339 6.734 13.310 1.00 95.75 218 SER A O 1
ATOM 1722 N N . ASP A 1 219 ? -13.986 7.834 11.406 1.00 95.25 219 ASP A N 1
ATOM 1723 C CA . ASP A 1 219 ? -15.395 7.822 10.980 1.00 95.25 219 ASP A CA 1
ATOM 1724 C C . ASP A 1 219 ? -15.762 6.520 10.264 1.00 95.25 219 ASP A C 1
ATOM 1726 O O . ASP A 1 219 ? -16.893 6.053 10.347 1.00 95.25 219 ASP A O 1
ATOM 1730 N N . ARG A 1 220 ? -14.795 5.913 9.569 1.00 93.12 220 ARG A N 1
ATOM 1731 C CA . ARG A 1 220 ? -15.035 4.784 8.661 1.00 93.12 220 ARG A CA 1
ATOM 1732 C C . ARG A 1 220 ? -14.909 3.413 9.314 1.00 93.12 220 ARG A C 1
ATOM 1734 O O . ARG A 1 220 ? -15.432 2.440 8.770 1.00 93.12 220 ARG A O 1
ATOM 1741 N N . TYR A 1 221 ? -14.202 3.297 10.438 1.00 92.75 221 TYR A N 1
ATOM 1742 C CA . TYR A 1 221 ? -13.931 1.993 11.049 1.00 92.75 221 TYR A CA 1
ATOM 1743 C C . TYR A 1 221 ? -15.196 1.172 11.392 1.00 92.75 221 TYR A C 1
ATOM 1745 O O . TYR A 1 221 ? -15.141 -0.042 11.186 1.00 92.75 221 TYR A O 1
ATOM 1753 N N . PRO A 1 222 ? -16.338 1.752 11.832 1.00 92.56 222 PRO A N 1
ATOM 1754 C CA . PRO A 1 222 ? -17.536 0.959 12.113 1.00 92.56 222 PRO A CA 1
ATOM 1755 C C . PRO A 1 222 ? -18.089 0.292 10.848 1.00 92.56 222 PRO A C 1
ATOM 1757 O O . PRO A 1 222 ? -18.430 -0.891 10.859 1.00 92.56 222 PRO A O 1
ATOM 1760 N N . ASP A 1 223 ? -18.102 1.025 9.731 1.00 91.88 223 ASP A N 1
ATOM 1761 C CA . ASP A 1 223 ? -18.546 0.508 8.434 1.00 91.88 223 ASP A CA 1
ATOM 1762 C C . ASP A 1 223 ? -17.578 -0.537 7.879 1.00 91.88 223 ASP A C 1
ATOM 1764 O O . ASP A 1 223 ? -18.002 -1.536 7.298 1.00 91.88 223 ASP A O 1
ATOM 1768 N N . ILE A 1 224 ? -16.271 -0.345 8.078 1.00 88.69 224 ILE A N 1
ATOM 1769 C CA . ILE A 1 224 ? -15.254 -1.338 7.717 1.00 88.69 224 ILE A CA 1
ATOM 1770 C C . ILE A 1 224 ? -15.511 -2.651 8.457 1.00 88.69 224 ILE A C 1
ATOM 1772 O O . ILE A 1 224 ? -15.586 -3.692 7.809 1.00 88.69 224 ILE A O 1
ATOM 1776 N N . ILE A 1 225 ? -15.709 -2.602 9.778 1.00 87.12 225 ILE A N 1
ATOM 1777 C CA . ILE A 1 225 ? -16.012 -3.792 10.586 1.00 87.12 225 ILE A CA 1
ATOM 1778 C C . ILE A 1 225 ? -17.288 -4.461 10.076 1.00 87.12 225 ILE A C 1
ATOM 1780 O O . ILE A 1 225 ? -17.277 -5.655 9.791 1.00 87.12 225 ILE A O 1
ATOM 1784 N N . LYS A 1 226 ? -18.362 -3.691 9.865 1.00 88.69 226 LYS A N 1
ATOM 1785 C CA . LYS A 1 226 ? -19.633 -4.214 9.349 1.00 88.69 226 LYS A CA 1
ATOM 1786 C C . LYS A 1 226 ? -19.474 -4.905 7.991 1.00 88.69 226 LYS A C 1
ATOM 1788 O O . LYS A 1 226 ? -20.085 -5.946 7.768 1.00 88.69 226 LYS A O 1
ATOM 1793 N N . ARG A 1 227 ? -18.670 -4.347 7.079 1.00 85.75 227 ARG A N 1
ATOM 1794 C CA . ARG A 1 227 ? -18.402 -4.949 5.760 1.00 85.75 227 ARG A CA 1
ATOM 1795 C C . ARG A 1 227 ? -17.590 -6.235 5.863 1.00 85.75 227 ARG A C 1
ATOM 1797 O O . ARG A 1 227 ? -17.925 -7.192 5.176 1.00 85.75 227 ARG A O 1
ATOM 1804 N N . ILE A 1 228 ? -16.557 -6.259 6.704 1.00 77.56 228 ILE A N 1
ATOM 1805 C CA . ILE A 1 228 ? -15.717 -7.447 6.925 1.00 77.56 228 ILE A CA 1
ATOM 1806 C C . ILE A 1 228 ? -16.529 -8.571 7.590 1.00 77.56 228 ILE A C 1
ATOM 1808 O O . ILE A 1 228 ? -16.387 -9.739 7.226 1.00 77.56 228 ILE A O 1
ATOM 1812 N N . ASP A 1 229 ? -17.423 -8.218 8.516 1.00 78.50 229 ASP A N 1
ATOM 1813 C CA . ASP A 1 229 ? -18.367 -9.155 9.127 1.00 78.50 229 ASP A CA 1
ATOM 1814 C C . ASP A 1 229 ? -19.362 -9.691 8.087 1.00 78.50 229 ASP A C 1
ATOM 1816 O O . ASP A 1 229 ? -19.599 -10.896 8.016 1.00 78.50 229 ASP A O 1
ATOM 1820 N N . ALA A 1 230 ? -19.894 -8.820 7.222 1.00 82.50 230 ALA A N 1
ATOM 1821 C CA . ALA A 1 230 ? -20.828 -9.209 6.167 1.00 82.50 230 ALA A CA 1
ATOM 1822 C C . ALA A 1 230 ? -20.191 -10.081 5.072 1.00 82.50 230 ALA A C 1
ATOM 1824 O O . ALA A 1 230 ? -20.869 -10.940 4.512 1.00 82.50 230 ALA A O 1
ATOM 1825 N N . SER A 1 231 ? -18.906 -9.890 4.758 1.00 75.06 231 SER A N 1
ATOM 1826 C CA . SER A 1 231 ? -18.209 -10.696 3.749 1.00 75.06 231 SER A CA 1
ATOM 1827 C C . SER A 1 231 ? -17.846 -12.099 4.245 1.00 75.06 231 SER A C 1
ATOM 1829 O O . SER A 1 231 ? -17.348 -12.909 3.464 1.00 75.06 231 SER A O 1
ATOM 1831 N N . GLY A 1 232 ? -18.036 -12.389 5.539 1.00 66.31 232 GLY A N 1
ATOM 1832 C CA . GLY A 1 232 ? -17.588 -13.636 6.162 1.00 66.31 232 GLY A CA 1
ATOM 1833 C C . GLY A 1 232 ? -16.065 -13.800 6.156 1.00 66.31 232 GLY A C 1
ATOM 1834 O O . GLY A 1 232 ? -15.556 -14.868 6.484 1.00 66.31 232 GLY A O 1
ATOM 1835 N N . SER A 1 233 ? -15.321 -12.751 5.784 1.00 57.59 233 SER A N 1
ATOM 1836 C CA . SER A 1 233 ? -13.856 -12.770 5.709 1.00 57.59 233 SER A CA 1
ATOM 1837 C C . SER A 1 233 ? -13.198 -12.580 7.075 1.00 57.59 233 SER A C 1
ATOM 1839 O O . SER A 1 233 ? -11.993 -12.790 7.198 1.00 57.59 233 SER A O 1
ATOM 1841 N N . ALA A 1 234 ? -13.981 -12.238 8.105 1.00 54.72 234 ALA A N 1
ATOM 1842 C CA . ALA A 1 234 ? -13.597 -12.267 9.515 1.00 54.72 234 ALA A CA 1
ATOM 1843 C C . ALA A 1 234 ? -13.301 -13.711 9.987 1.00 54.72 234 ALA A C 1
ATOM 1845 O O . ALA A 1 234 ? -14.067 -14.318 10.737 1.00 54.72 234 ALA A O 1
ATOM 1846 N N . GLY A 1 235 ? -12.205 -14.304 9.511 1.00 48.91 235 GLY A N 1
ATOM 1847 C CA . GLY A 1 235 ? -11.851 -15.687 9.839 1.00 48.91 235 GLY A CA 1
ATOM 1848 C C . GLY A 1 235 ? -11.123 -16.469 8.756 1.00 48.91 235 GLY A C 1
ATOM 1849 O O . GLY A 1 235 ? -10.498 -17.475 9.075 1.00 48.91 235 GLY A O 1
ATOM 1850 N N . LEU A 1 236 ? -11.151 -16.010 7.502 1.00 49.91 236 LEU A N 1
ATOM 1851 C CA . LEU A 1 236 ? -10.590 -16.725 6.344 1.00 49.91 236 LEU A CA 1
ATOM 1852 C C . LEU A 1 236 ? -9.068 -16.558 6.202 1.00 49.91 236 LEU A C 1
ATOM 1854 O O . LEU A 1 236 ? -8.556 -16.476 5.090 1.00 49.91 236 LEU A O 1
ATOM 1858 N N . GLY A 1 237 ? -8.335 -16.487 7.317 1.00 50.88 237 GLY A N 1
ATOM 1859 C CA . GLY A 1 237 ? -6.874 -16.509 7.245 1.00 50.88 237 GLY A CA 1
ATOM 1860 C C . GLY A 1 237 ? -6.383 -17.761 6.511 1.00 50.88 237 GLY A C 1
ATOM 1861 O O . GLY A 1 237 ? -7.066 -18.783 6.521 1.00 50.88 237 GLY A O 1
ATOM 1862 N N . ASP A 1 238 ? -5.172 -17.708 5.951 1.00 46.69 238 ASP A N 1
ATOM 1863 C CA . ASP A 1 238 ? -4.522 -18.811 5.209 1.00 46.69 238 ASP A CA 1
ATOM 1864 C C . ASP A 1 238 ? -4.399 -20.142 5.986 1.00 46.69 238 ASP A C 1
ATOM 1866 O O . ASP A 1 238 ? -3.980 -21.166 5.447 1.00 46.69 238 ASP A O 1
ATOM 1870 N N . LEU A 1 239 ? -4.773 -20.163 7.265 1.00 43.31 239 LEU A N 1
ATOM 1871 C CA . LEU A 1 239 ? -4.859 -21.367 8.080 1.00 43.31 239 LEU A CA 1
ATOM 1872 C C . LEU A 1 239 ? -6.159 -22.119 7.754 1.00 43.31 239 LEU A C 1
ATOM 1874 O O . LEU A 1 239 ? -7.144 -22.044 8.486 1.00 43.31 239 LEU A O 1
ATOM 1878 N N . GLY A 1 240 ? -6.145 -22.858 6.643 1.00 41.81 240 GLY A N 1
ATOM 1879 C CA . GLY A 1 240 ? -7.219 -23.734 6.158 1.00 41.81 240 GLY A CA 1
ATOM 1880 C C . GLY A 1 240 ? -7.537 -24.942 7.054 1.00 41.81 240 GLY A C 1
ATOM 1881 O O . GLY A 1 240 ? -7.552 -26.071 6.577 1.00 41.81 240 GLY A O 1
ATOM 1882 N N . ALA A 1 241 ? -7.808 -24.730 8.342 1.00 46.00 241 ALA A N 1
ATOM 1883 C CA . ALA A 1 241 ? -8.143 -25.776 9.308 1.00 46.00 241 ALA A CA 1
ATOM 1884 C C . ALA A 1 241 ? -9.510 -25.507 9.945 1.00 46.00 241 ALA A C 1
ATOM 1886 O O . ALA A 1 241 ? -9.752 -24.378 10.358 1.00 46.00 241 ALA A O 1
ATOM 1887 N N . GLU A 1 242 ? -10.350 -26.544 10.053 1.00 49.00 242 GLU A N 1
ATOM 1888 C CA . GLU A 1 242 ? -11.763 -26.641 10.506 1.00 49.00 242 GLU A CA 1
ATOM 1889 C C . GLU A 1 242 ? -12.201 -25.828 11.755 1.00 49.00 242 GLU A C 1
ATOM 1891 O O . GLU A 1 242 ? -13.378 -25.808 12.116 1.00 49.00 242 GLU A O 1
ATOM 1896 N N . ASN A 1 243 ? -11.299 -25.074 12.379 1.00 50.19 243 ASN A N 1
ATOM 1897 C CA . ASN A 1 243 ? -11.520 -24.151 13.494 1.00 50.19 243 ASN A CA 1
ATOM 1898 C C . ASN A 1 243 ? -12.208 -22.825 13.093 1.00 50.19 243 ASN A C 1
ATOM 1900 O O . ASN A 1 243 ? -12.318 -21.910 13.911 1.00 50.19 243 ASN A O 1
ATOM 1904 N N . TRP A 1 244 ? -12.713 -22.715 11.859 1.00 51.84 244 TRP A N 1
ATOM 1905 C CA . TRP A 1 244 ? -13.361 -21.520 11.290 1.00 51.84 244 TRP A CA 1
ATOM 1906 C C . TRP A 1 244 ? -14.574 -21.028 12.094 1.00 51.84 244 TRP A C 1
ATOM 1908 O O . TRP A 1 244 ? -14.912 -19.850 12.061 1.00 51.84 244 TRP A O 1
ATOM 1918 N N . ARG A 1 245 ? -15.241 -21.923 12.834 1.00 53.31 245 ARG A N 1
ATOM 1919 C CA . ARG A 1 245 ? -16.461 -21.594 13.591 1.00 53.31 245 ARG A CA 1
ATOM 1920 C C . ARG A 1 245 ? -16.212 -20.689 14.802 1.00 53.31 245 ARG A C 1
ATOM 1922 O O . ARG A 1 245 ? -17.161 -20.083 15.293 1.00 53.31 245 ARG A O 1
ATOM 1929 N N . TYR A 1 246 ? -14.970 -20.585 15.277 1.00 55.09 246 TYR A N 1
ATOM 1930 C CA . TYR A 1 246 ? -14.650 -19.819 16.484 1.00 55.09 246 TYR A CA 1
ATOM 1931 C C . TYR A 1 246 ? -14.354 -18.337 16.207 1.00 55.09 246 TYR A C 1
ATOM 1933 O O . TYR A 1 246 ? -14.622 -17.502 17.067 1.00 55.09 246 TYR A O 1
ATOM 1941 N N . SER A 1 247 ? -13.886 -17.960 15.007 1.00 61.38 247 SER A N 1
ATOM 1942 C CA . SER A 1 247 ? -13.565 -16.550 14.710 1.00 61.38 247 SER A CA 1
ATOM 1943 C C . SER A 1 247 ? -14.810 -15.668 14.594 1.00 61.38 247 SER A C 1
ATOM 1945 O O . SER A 1 247 ? -14.795 -14.519 15.027 1.00 61.38 247 SER A O 1
ATOM 1947 N N . THR A 1 248 ? -15.919 -16.208 14.080 1.00 65.31 248 THR A N 1
ATOM 1948 C CA . THR A 1 248 ? -17.204 -15.494 14.005 1.00 65.31 248 THR A CA 1
ATOM 1949 C C . THR A 1 248 ? -17.846 -15.283 15.376 1.00 65.31 248 THR A C 1
ATOM 1951 O O . THR A 1 248 ? -18.747 -14.463 15.507 1.00 65.31 248 THR A O 1
ATOM 1954 N N . GLN A 1 249 ? -17.410 -16.032 16.395 1.00 72.00 249 GLN A N 1
ATOM 1955 C CA . GLN A 1 249 ? -17.874 -15.889 17.778 1.00 72.00 249 GLN A CA 1
ATOM 1956 C C . GLN A 1 249 ? -17.036 -14.890 18.582 1.00 72.00 249 GLN A C 1
ATOM 1958 O O . GLN A 1 249 ? -17.460 -14.473 19.660 1.00 72.00 249 GLN A O 1
ATOM 1963 N N . ALA A 1 250 ? -15.855 -14.515 18.088 1.00 76.56 250 ALA A N 1
ATOM 1964 C CA . ALA A 1 250 ? -15.007 -13.550 18.762 1.00 76.56 250 ALA A CA 1
ATOM 1965 C C . ALA A 1 250 ? -15.657 -12.155 18.736 1.00 76.56 250 ALA A C 1
ATOM 1967 O O . ALA A 1 250 ? -16.235 -11.725 17.736 1.00 76.56 250 ALA A O 1
ATOM 1968 N N . VAL A 1 251 ? -15.561 -11.425 19.845 1.00 85.44 251 VAL A N 1
ATOM 1969 C CA . VAL A 1 251 ? -16.183 -10.104 20.006 1.00 85.44 251 VAL A CA 1
ATOM 1970 C C . VAL A 1 251 ? -15.167 -9.030 19.645 1.00 85.44 251 VAL A C 1
ATOM 1972 O O . VAL A 1 251 ? -13.994 -9.123 20.002 1.00 85.44 251 VAL A O 1
ATOM 1975 N N . PHE A 1 252 ? -15.595 -7.996 18.916 1.00 88.56 252 PHE A N 1
ATOM 1976 C CA . PHE A 1 252 ? -14.721 -6.849 18.673 1.00 88.56 252 PHE A CA 1
ATOM 1977 C C . PHE A 1 252 ? -14.407 -6.158 20.001 1.00 88.56 252 PHE A C 1
ATOM 1979 O O . PHE A 1 252 ? -15.312 -5.715 20.702 1.00 88.56 252 PHE A O 1
ATOM 1986 N N . THR A 1 253 ? -13.126 -6.075 20.352 1.00 91.38 253 THR A N 1
ATOM 1987 C CA . THR A 1 253 ? -12.686 -5.585 21.668 1.00 91.38 253 THR A CA 1
ATOM 1988 C C . THR A 1 253 ? -12.764 -4.066 21.797 1.00 91.38 253 THR A C 1
ATOM 1990 O O . THR A 1 253 ? -12.524 -3.529 22.874 1.00 91.38 253 THR A O 1
ATOM 1993 N N . GLY A 1 254 ? -13.036 -3.358 20.698 1.00 93.12 254 GLY A N 1
ATOM 1994 C CA . GLY A 1 254 ? -12.853 -1.912 20.614 1.00 93.12 254 GLY A CA 1
ATOM 1995 C C . GLY A 1 254 ? -11.403 -1.505 20.346 1.00 93.12 254 GLY A C 1
ATOM 1996 O O . GLY A 1 254 ? -11.148 -0.319 20.166 1.00 93.12 254 GLY A O 1
ATOM 1997 N N . ALA A 1 255 ? -10.447 -2.442 20.302 1.00 95.25 255 ALA A N 1
ATOM 1998 C CA . ALA A 1 255 ? -9.038 -2.129 20.081 1.00 95.25 255 ALA A CA 1
ATOM 1999 C C . ALA A 1 255 ? -8.714 -1.936 18.592 1.00 95.25 255 ALA A C 1
ATOM 2001 O O . ALA A 1 255 ? -8.977 -2.805 17.753 1.00 95.25 255 ALA A O 1
ATOM 2002 N N . ILE A 1 256 ? -8.083 -0.803 18.280 1.00 95.62 256 ILE A N 1
ATOM 2003 C CA . ILE A 1 256 ? -7.615 -0.442 16.940 1.00 95.62 256 ILE A CA 1
ATOM 2004 C C . ILE A 1 256 ? -6.123 -0.121 17.005 1.00 95.62 256 ILE A C 1
ATOM 2006 O O . ILE A 1 256 ? -5.707 0.797 17.705 1.00 95.62 256 ILE A O 1
ATOM 2010 N N . TYR A 1 257 ? -5.302 -0.851 16.260 1.00 95.69 257 TYR A N 1
ATOM 2011 C CA . TYR A 1 257 ? -3.867 -0.600 16.150 1.00 95.69 257 TYR A CA 1
ATOM 2012 C C . TYR A 1 257 ? -3.582 0.132 14.846 1.00 95.69 257 TYR A C 1
ATOM 2014 O O . TYR A 1 257 ? -3.900 -0.374 13.776 1.00 95.69 257 TYR A O 1
ATOM 2022 N N . VAL A 1 258 ? -2.968 1.308 14.916 1.00 95.44 258 VAL A N 1
ATOM 2023 C CA . VAL A 1 258 ? -2.634 2.112 13.737 1.00 95.44 258 VAL A CA 1
ATOM 2024 C C . VAL A 1 258 ? -1.125 2.192 13.613 1.00 95.44 258 VAL A C 1
ATOM 2026 O O . VAL A 1 258 ? -0.466 2.869 14.401 1.00 95.44 258 VAL A O 1
ATOM 2029 N N . TYR A 1 259 ? -0.594 1.503 12.613 1.00 94.62 259 TYR A N 1
ATOM 2030 C CA . TYR A 1 259 ? 0.789 1.604 12.179 1.00 94.62 259 TYR A CA 1
ATOM 2031 C C . TYR A 1 259 ? 0.872 2.702 11.132 1.00 94.62 259 TYR A C 1
ATOM 2033 O O . TYR A 1 259 ? 0.160 2.650 10.132 1.00 94.62 259 TYR A O 1
ATOM 2041 N N . TYR A 1 260 ? 1.713 3.702 11.353 1.00 93.19 260 TYR A N 1
ATOM 2042 C CA . TYR A 1 260 ? 1.849 4.814 10.419 1.00 93.19 260 TYR A CA 1
ATOM 2043 C C . TYR A 1 260 ? 3.309 5.224 10.244 1.00 93.19 260 TYR A C 1
ATOM 2045 O O . TYR A 1 260 ? 4.116 5.145 11.172 1.00 93.19 260 TYR A O 1
ATOM 2053 N N . GLU A 1 261 ? 3.651 5.663 9.038 1.00 88.50 261 GLU A N 1
ATOM 2054 C CA . GLU A 1 261 ? 5.027 6.050 8.702 1.00 88.50 261 GLU A CA 1
ATOM 2055 C C . GLU A 1 261 ? 5.275 7.553 8.703 1.00 88.50 261 GLU A C 1
ATOM 2057 O O . GLU A 1 261 ? 6.432 7.963 8.763 1.00 88.50 261 GLU A O 1
ATOM 2062 N N . GLY A 1 262 ? 4.217 8.365 8.679 1.00 83.75 262 GLY A N 1
ATOM 2063 C CA . GLY A 1 262 ? 4.341 9.813 8.786 1.00 83.75 262 GLY A CA 1
ATOM 2064 C C . GLY A 1 262 ? 4.607 10.310 10.207 1.00 83.75 262 GLY A C 1
ATOM 2065 O O . GLY A 1 262 ? 4.833 9.552 11.154 1.00 83.75 262 GLY A O 1
ATOM 2066 N N . ASN A 1 263 ? 4.578 11.627 10.372 1.00 84.56 263 ASN A N 1
ATOM 2067 C CA . ASN A 1 263 ? 4.982 12.297 11.601 1.00 84.56 263 ASN A CA 1
ATOM 2068 C C . ASN A 1 263 ? 3.773 12.865 12.336 1.00 84.56 263 ASN A C 1
ATOM 2070 O O . ASN A 1 263 ? 3.317 13.958 12.016 1.00 84.56 263 ASN A O 1
ATOM 2074 N N . LEU A 1 264 ? 3.325 12.196 13.399 1.00 89.75 264 LEU A N 1
ATOM 2075 C CA . LEU A 1 264 ? 2.370 12.762 14.356 1.00 89.75 264 LEU A CA 1
ATOM 2076 C C . LEU A 1 264 ? 3.095 13.418 15.537 1.00 89.75 264 LEU A C 1
ATOM 2078 O O . LEU A 1 264 ? 4.018 12.836 16.116 1.00 89.75 264 LEU A O 1
ATOM 2082 N N . THR A 1 265 ? 2.645 14.611 15.917 1.00 91.31 265 THR A N 1
ATOM 2083 C CA . THR A 1 265 ? 3.000 15.259 17.185 1.00 91.31 265 THR A CA 1
ATOM 2084 C C . THR A 1 265 ? 2.310 14.561 18.357 1.00 91.31 265 THR A C 1
ATOM 2086 O O . THR A 1 265 ? 1.287 13.898 18.190 1.00 91.31 265 THR A O 1
ATOM 2089 N N . GLU A 1 266 ? 2.827 14.738 19.574 1.00 91.44 266 GLU A N 1
ATOM 2090 C CA . GLU A 1 266 ? 2.167 14.197 20.771 1.00 91.44 266 GLU A CA 1
ATOM 2091 C C . GLU A 1 266 ? 0.771 14.794 20.995 1.00 91.44 266 GLU A C 1
ATOM 2093 O O . GLU A 1 266 ? -0.145 14.069 21.380 1.00 91.44 266 GLU A O 1
ATOM 2098 N N . ALA A 1 267 ? 0.572 16.078 20.678 1.00 93.31 267 ALA A N 1
ATOM 2099 C CA . ALA A 1 267 ? -0.739 16.721 20.759 1.00 93.31 267 ALA A CA 1
ATOM 2100 C C . ALA A 1 267 ? -1.756 16.053 19.818 1.00 93.31 267 ALA A C 1
ATOM 2102 O O . ALA A 1 267 ? -2.841 15.674 20.247 1.00 93.31 267 ALA A O 1
ATOM 2103 N N . GLU A 1 268 ? -1.380 15.818 18.560 1.00 94.12 268 GLU A N 1
ATOM 2104 C CA . GLU A 1 268 ? -2.229 15.111 17.593 1.00 94.12 268 GLU A CA 1
ATOM 2105 C C . GLU A 1 268 ? -2.511 13.669 18.017 1.00 94.12 268 GLU A C 1
ATOM 2107 O O . GLU A 1 268 ? -3.641 13.206 17.878 1.00 94.12 268 GLU A O 1
ATOM 2112 N N . LYS A 1 269 ? -1.522 12.956 18.573 1.00 95.12 269 LYS A N 1
ATOM 2113 C CA . LYS A 1 269 ? -1.738 11.606 19.118 1.00 95.12 269 LYS A CA 1
ATOM 21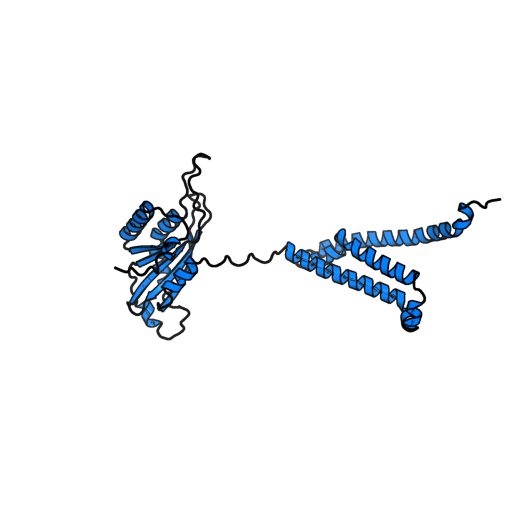14 C C . LYS A 1 269 ? -2.779 11.619 20.236 1.00 95.12 269 LYS A C 1
ATOM 2116 O O . LYS A 1 269 ? -3.616 10.722 20.290 1.00 95.12 269 LYS A O 1
ATOM 2121 N N . VAL A 1 270 ? -2.735 12.606 21.134 1.00 96.38 270 VAL A N 1
ATOM 2122 C CA . VAL A 1 270 ? -3.732 12.770 22.206 1.00 96.38 270 VAL A CA 1
ATOM 2123 C C . VAL A 1 270 ? -5.112 13.059 21.618 1.00 96.38 270 VAL A C 1
ATOM 2125 O O . VAL A 1 270 ? -6.071 12.387 21.992 1.00 96.38 270 VAL A O 1
ATOM 2128 N N . THR A 1 271 ? -5.205 13.978 20.656 1.00 96.69 271 THR A N 1
ATOM 2129 C CA . THR A 1 271 ? -6.466 14.306 19.979 1.00 96.69 271 THR A CA 1
ATOM 2130 C C . THR A 1 271 ? -7.062 13.091 19.273 1.00 96.69 271 THR A C 1
ATOM 2132 O O . THR A 1 271 ? -8.223 12.769 19.500 1.00 96.69 271 THR A O 1
ATOM 2135 N N . LEU A 1 272 ? -6.272 12.351 18.489 1.00 96.69 272 LEU A N 1
ATOM 2136 C CA . LEU A 1 272 ? -6.733 11.132 17.821 1.00 96.69 272 LEU A CA 1
ATOM 2137 C C . LEU A 1 272 ? -7.202 10.084 18.834 1.00 96.69 272 LEU A C 1
ATOM 2139 O O . LEU A 1 272 ? -8.263 9.494 18.653 1.00 96.69 272 LEU A O 1
ATOM 2143 N N . ARG A 1 273 ? -6.471 9.879 19.937 1.00 97.31 273 ARG A N 1
ATOM 2144 C CA . ARG A 1 273 ? -6.915 8.962 21.000 1.00 97.31 273 ARG A CA 1
ATOM 2145 C C . ARG A 1 273 ? -8.262 9.365 21.583 1.00 97.31 273 ARG A C 1
ATOM 2147 O O . ARG A 1 273 ? -9.093 8.490 21.801 1.00 97.31 273 ARG A O 1
ATOM 2154 N N . GLN A 1 274 ? -8.481 10.658 21.803 1.00 97.81 274 GLN A N 1
ATOM 2155 C CA . GLN A 1 274 ? -9.757 11.156 22.299 1.00 97.81 274 GLN A CA 1
ATOM 2156 C C . GLN A 1 274 ? -10.880 10.951 21.273 1.00 97.81 274 GLN A C 1
ATOM 2158 O O . GLN A 1 274 ? -11.915 10.409 21.638 1.00 97.81 274 GLN A O 1
ATOM 2163 N N . ILE A 1 275 ? -10.649 11.257 19.991 1.00 97.38 275 ILE A N 1
ATOM 2164 C CA . ILE A 1 275 ? -11.635 11.058 18.913 1.00 97.38 275 ILE A CA 1
ATOM 2165 C C . ILE A 1 275 ? -12.074 9.592 18.818 1.00 97.38 275 ILE A C 1
ATOM 2167 O O . ILE A 1 275 ? -13.267 9.301 18.753 1.00 97.38 275 ILE A O 1
ATOM 2171 N N . TYR A 1 276 ? -11.128 8.648 18.824 1.00 96.75 276 TYR A N 1
ATOM 2172 C CA . TYR A 1 276 ? -11.464 7.221 18.799 1.00 96.75 276 TYR A CA 1
ATOM 2173 C C . TYR A 1 276 ? -12.198 6.795 20.077 1.00 96.75 276 TYR A C 1
ATOM 2175 O O . TYR A 1 276 ? -13.181 6.05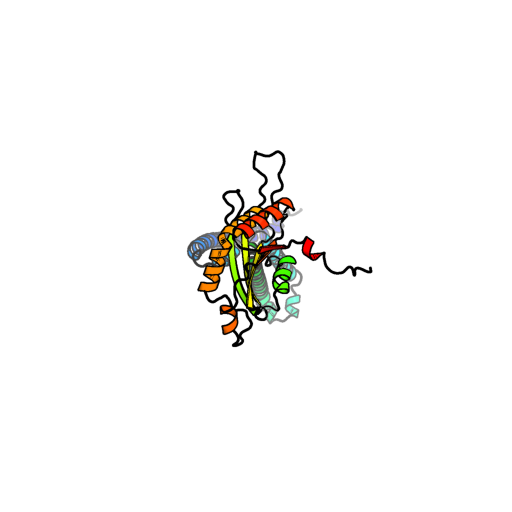7 19.994 1.00 96.75 276 TYR A O 1
ATOM 2183 N N . LYS A 1 277 ? -11.776 7.306 21.240 1.00 96.31 277 LYS A N 1
ATOM 2184 C CA . LYS A 1 277 ? -12.421 7.032 22.530 1.00 96.31 277 LYS A CA 1
ATOM 2185 C C . LYS A 1 277 ? -13.868 7.519 22.568 1.00 96.31 277 LYS A C 1
ATOM 2187 O O . LYS A 1 277 ? -14.731 6.768 23.013 1.00 96.31 277 LYS A O 1
ATOM 2192 N N . ASP A 1 278 ? -14.143 8.720 22.067 1.00 96.88 278 ASP A N 1
ATOM 2193 C CA . ASP A 1 278 ? -15.496 9.291 21.986 1.00 96.88 278 ASP A CA 1
ATOM 2194 C C . ASP A 1 278 ? -16.414 8.454 21.086 1.00 96.88 278 ASP A C 1
ATOM 2196 O O . ASP A 1 278 ? -17.626 8.407 21.283 1.00 96.88 278 ASP A O 1
ATOM 2200 N N . LYS A 1 279 ? -15.823 7.724 20.137 1.00 95.81 279 LYS A N 1
ATOM 2201 C CA . LYS A 1 279 ? -16.511 6.770 19.264 1.00 95.81 279 LYS A CA 1
ATOM 2202 C C . LYS A 1 279 ? -16.563 5.350 19.827 1.00 95.81 279 LYS A C 1
ATOM 2204 O O . LYS A 1 279 ? -17.013 4.455 19.124 1.00 95.81 279 LYS A O 1
ATOM 2209 N N . GLY A 1 280 ? -16.113 5.122 21.061 1.00 95.12 280 GLY A N 1
ATOM 2210 C CA . GLY A 1 280 ? -16.150 3.812 21.715 1.00 95.12 280 GLY A CA 1
ATOM 2211 C C . GLY A 1 280 ? -15.006 2.865 21.339 1.00 95.12 280 GLY A C 1
ATOM 2212 O O . GLY A 1 280 ? -15.117 1.665 21.577 1.00 95.12 280 GLY A O 1
ATOM 2213 N N . ALA A 1 281 ? -13.911 3.376 20.772 1.00 95.94 281 ALA A N 1
ATOM 2214 C CA . ALA A 1 281 ? -12.735 2.589 20.411 1.00 95.94 281 ALA A CA 1
ATOM 2215 C C . ALA A 1 281 ? -11.486 3.017 21.198 1.00 95.94 281 ALA A C 1
ATOM 2217 O O . ALA A 1 281 ? -11.258 4.190 21.483 1.00 95.94 281 ALA A O 1
ATOM 2218 N N . MET A 1 282 ? -10.624 2.056 21.511 1.00 96.69 282 MET A N 1
ATOM 2219 C CA . MET A 1 282 ? -9.296 2.290 22.067 1.00 96.69 282 MET A CA 1
ATOM 2220 C C . MET A 1 282 ? -8.263 2.199 20.947 1.00 96.69 282 MET A C 1
ATOM 2222 O O . MET A 1 282 ? -8.092 1.141 20.345 1.00 96.69 282 MET A O 1
ATOM 2226 N N . VAL A 1 283 ? -7.551 3.295 20.675 1.00 96.50 283 VAL A N 1
ATOM 2227 C CA . VAL A 1 283 ? -6.558 3.343 19.593 1.00 96.50 283 VAL A CA 1
ATOM 2228 C C . VAL A 1 283 ? -5.117 3.281 20.110 1.00 96.50 283 VAL A C 1
ATOM 2230 O O . VAL A 1 283 ? -4.714 4.032 21.003 1.00 96.50 283 VAL A O 1
ATOM 2233 N N . PHE A 1 284 ? -4.317 2.406 19.505 1.00 95.88 284 PHE A N 1
ATOM 2234 C CA . PHE A 1 284 ? -2.887 2.238 19.745 1.00 95.88 284 PHE A CA 1
ATOM 2235 C C . PHE A 1 284 ? -2.104 2.720 18.523 1.00 95.88 284 PHE A C 1
ATOM 2237 O O . PHE A 1 284 ? -2.052 2.048 17.496 1.00 95.88 284 PHE A O 1
ATOM 2244 N N . LEU A 1 285 ? -1.490 3.895 18.638 1.00 95.06 285 LEU A N 1
ATOM 2245 C CA . LEU A 1 285 ? -0.704 4.522 17.574 1.00 95.06 285 LEU A CA 1
ATOM 2246 C C . LEU A 1 285 ? 0.752 4.023 17.637 1.00 95.06 285 LEU A C 1
ATOM 2248 O O . LEU A 1 285 ? 1.404 4.206 18.666 1.00 95.06 285 LEU A O 1
ATOM 2252 N N . ARG A 1 286 ? 1.256 3.411 16.558 1.00 93.44 286 ARG A N 1
ATOM 2253 C CA . ARG A 1 286 ? 2.614 2.849 16.434 1.00 93.44 286 ARG A CA 1
ATOM 2254 C C . ARG A 1 286 ? 3.342 3.484 15.245 1.00 93.44 286 ARG A C 1
ATOM 2256 O O . ARG A 1 286 ? 2.918 3.314 14.105 1.00 93.44 286 ARG A O 1
ATOM 2263 N N . ASP A 1 287 ? 4.429 4.207 15.510 1.00 90.56 287 ASP A N 1
ATOM 2264 C CA . ASP A 1 287 ? 5.278 4.808 14.471 1.00 90.56 287 ASP A CA 1
ATOM 2265 C C . ASP A 1 287 ? 6.572 4.017 14.241 1.00 90.56 287 ASP A C 1
ATOM 2267 O O . ASP A 1 287 ? 6.847 3.009 14.896 1.00 90.56 287 ASP A O 1
ATOM 2271 N N . ARG A 1 288 ? 7.409 4.507 13.319 1.00 81.25 288 ARG A N 1
ATOM 2272 C CA . ARG A 1 288 ? 8.757 3.964 13.093 1.00 81.25 288 ARG A CA 1
ATOM 2273 C C . ARG A 1 288 ? 9.649 4.021 14.346 1.00 81.25 288 ARG A C 1
ATOM 2275 O O . ARG A 1 288 ? 10.525 3.175 14.485 1.00 81.25 288 ARG A O 1
ATOM 2282 N N . ARG A 1 289 ? 9.443 4.970 15.269 1.00 76.38 289 ARG A N 1
ATOM 2283 C CA . ARG A 1 289 ? 10.254 5.101 16.499 1.00 76.38 289 ARG A CA 1
ATOM 2284 C C . ARG A 1 289 ? 9.889 4.052 17.542 1.00 76.38 289 ARG A C 1
ATOM 2286 O O . ARG A 1 289 ? 10.773 3.590 18.255 1.00 76.38 289 ARG A O 1
ATOM 2293 N N . TYR A 1 290 ? 8.639 3.597 17.550 1.00 66.50 290 TYR A N 1
ATOM 2294 C CA . TYR A 1 290 ? 8.195 2.456 18.352 1.00 66.50 290 TYR A CA 1
ATOM 2295 C C . TYR A 1 290 ? 8.956 1.154 18.023 1.00 66.50 290 TYR A C 1
ATOM 2297 O O . TYR A 1 290 ? 8.935 0.214 18.809 1.00 66.50 290 TYR A O 1
ATOM 2305 N N . MET A 1 291 ? 9.679 1.087 16.896 1.00 59.81 291 MET A N 1
ATOM 2306 C CA . MET A 1 291 ? 10.547 -0.054 16.575 1.00 59.81 291 MET A CA 1
ATOM 2307 C C . MET A 1 291 ? 11.857 -0.103 17.368 1.00 59.81 291 MET A C 1
ATOM 2309 O O . MET A 1 291 ? 12.480 -1.160 17.417 1.00 59.81 291 MET A O 1
ATOM 2313 N N . VAL A 1 292 ? 12.312 1.021 17.933 1.00 56.38 292 VAL A N 1
ATOM 2314 C CA . VAL A 1 292 ? 13.621 1.109 18.607 1.00 56.38 292 VAL A CA 1
ATOM 2315 C C . VAL A 1 292 ? 13.514 0.757 20.097 1.00 56.38 292 VAL A C 1
ATOM 2317 O O . VAL A 1 292 ? 14.513 0.429 20.732 1.00 56.38 292 VAL A O 1
ATOM 2320 N N . GLU A 1 293 ? 12.305 0.739 20.663 1.00 46.28 293 GLU A N 1
ATOM 2321 C CA . GLU A 1 293 ? 12.082 0.314 22.048 1.00 46.28 293 GLU A CA 1
ATOM 2322 C C . GLU A 1 293 ? 11.994 -1.213 22.162 1.00 46.28 293 GLU A C 1
ATOM 2324 O O . GLU A 1 293 ? 10.933 -1.802 22.343 1.00 46.28 293 GLU A O 1
ATOM 2329 N N . SER A 1 294 ? 13.145 -1.877 22.067 1.00 44.75 294 SER A N 1
ATOM 2330 C CA . SER A 1 294 ? 13.333 -3.234 22.580 1.00 44.75 294 SER A CA 1
ATOM 2331 C C . SER A 1 294 ? 14.824 -3.549 22.710 1.00 44.75 294 SER A C 1
ATOM 2333 O O . SER A 1 294 ? 15.553 -3.497 21.728 1.00 44.75 294 SER A O 1
ATOM 2335 N N . THR A 1 295 ? 15.215 -3.948 23.927 1.00 37.94 295 THR A N 1
ATOM 2336 C CA . THR A 1 295 ? 16.518 -4.462 24.402 1.00 37.94 295 THR A CA 1
ATOM 2337 C C . THR A 1 295 ? 17.608 -3.454 24.780 1.00 37.94 295 THR A C 1
ATOM 2339 O O . THR A 1 295 ? 18.710 -3.482 24.246 1.00 37.94 295 THR A O 1
ATOM 2342 N N . ALA A 1 296 ? 17.371 -2.675 25.836 1.00 35.69 296 ALA A N 1
ATOM 2343 C CA . ALA A 1 296 ? 18.399 -2.546 26.868 1.00 35.69 296 ALA A CA 1
ATOM 2344 C C . ALA A 1 296 ? 17.852 -3.224 28.136 1.00 35.69 296 ALA A C 1
ATOM 2346 O O . ALA A 1 296 ? 16.777 -2.830 28.597 1.00 35.69 296 ALA A O 1
ATOM 2347 N N . PRO A 1 297 ? 18.501 -4.274 28.674 1.00 43.28 297 PRO A N 1
ATOM 2348 C CA . PRO A 1 297 ? 18.098 -4.830 29.954 1.00 43.28 297 PRO A CA 1
ATOM 2349 C C . PRO A 1 297 ? 18.264 -3.735 31.004 1.00 43.28 297 PRO A C 1
ATOM 2351 O O . PRO A 1 297 ? 19.338 -3.156 31.170 1.00 43.28 297 PRO A O 1
ATOM 2354 N N . ASN A 1 298 ? 17.165 -3.422 31.678 1.00 43.53 298 ASN A N 1
ATOM 2355 C CA . ASN A 1 298 ? 17.150 -2.517 32.810 1.00 43.53 298 ASN A CA 1
ATOM 2356 C C . ASN A 1 298 ? 17.851 -3.252 33.964 1.00 43.53 298 ASN A C 1
ATOM 2358 O O . ASN A 1 298 ? 17.211 -3.963 34.731 1.00 43.53 298 ASN A O 1
ATOM 2362 N N . ASN A 1 299 ? 19.180 -3.151 34.038 1.00 50.47 299 ASN A N 1
ATOM 2363 C CA . ASN A 1 299 ? 19.928 -3.543 35.226 1.00 50.47 299 ASN A CA 1
ATOM 2364 C C . ASN A 1 299 ? 19.643 -2.488 36.304 1.00 50.47 299 ASN A C 1
ATOM 2366 O O . ASN A 1 299 ? 20.323 -1.462 36.375 1.00 50.47 299 ASN A O 1
ATOM 2370 N N . ARG A 1 300 ? 18.603 -2.726 37.103 1.00 44.53 300 ARG A N 1
ATOM 2371 C CA . ARG A 1 300 ? 18.429 -2.138 38.430 1.00 44.53 300 ARG A CA 1
ATOM 2372 C C . ARG A 1 300 ? 18.298 -3.253 39.446 1.00 44.53 300 ARG A C 1
ATOM 2374 O O . ARG A 1 300 ? 17.561 -4.215 39.141 1.00 44.53 300 ARG A O 1
#

Radius of gyration: 37.26 Å; chains: 1; bounding box: 77×58×113 Å